Protein AF-A0A924F5W3-F1 (afdb_monomer_lite)

Sequence (200 aa):
MSKLYSRSVGVPLLVIASAALIVLGLFSAHSSPSSAFGGAVWFDHGPHYLAQEAITNRVKQIQAPLEAKMLEDISVATPSCDDVESGFCESITNNFTEKVLAKSAVSYKAAIPDRQEVASYCTVCRDGTFSPSCAVGRGACSHHSGVASYNVPQYRTIYGSSEIAAEPAVFTYTSKSYKDSSLYTKPTDPSLKTIVEFAN

Radius of gyration: 42.1 Å; chains: 1; bounding box: 100×52×106 Å

pLDDT: mean 75.32, std 19.12, range [34.53, 97.38]

Secondary structure (DSSP, 8-state):
-------------------------------------SSPEEETTEEEP--HHHHHHHHHHHHHHHHHHHHHHHHHHSPBTTT-SSEEEEEETTEEEEEEEEE--B--BPPBPPEEEEEEEEEEETTSPBPTT---STTTTTTTTSEEEEEEEEEEEE--B--B--B--EEEEEEE-GGGSTT--PPPPPPHHHHHHTT-

Foldseek 3Di:
DDDDYDDDDDDDDDDDDDDDDDPPDPPVPPPPPPPPQQDWDADPVGTDGDDPVLLVVLLCVVCVVVVVVVLVVCLVVFDDPVPDPFAWHDDDDQWIKGKDFPFAWDDWDAWDAKDKDFPFFAWAAPQRDTQPVSDDDPPSCVVRNGTDDGRHTDIDIDHIGHTDDTDHTDIDIDTDHLCRGPPDDDPDRDDPVSSVVSVD

Structure (mmCIF, N/CA/C/O backbone):
data_AF-A0A924F5W3-F1
#
_entry.id   AF-A0A924F5W3-F1
#
loop_
_atom_site.group_PDB
_atom_site.id
_atom_site.type_symbol
_atom_site.label_atom_id
_atom_site.label_alt_id
_atom_site.label_comp_id
_atom_site.label_asym_id
_atom_site.label_entity_id
_atom_site.label_seq_id
_atom_site.pdbx_PDB_ins_code
_atom_site.Cartn_x
_atom_site.Cartn_y
_atom_site.Cartn_z
_atom_site.occupancy
_atom_site.B_iso_or_equiv
_atom_site.auth_seq_id
_atom_site.auth_comp_id
_atom_site.auth_asym_id
_atom_site.auth_atom_id
_atom_site.pdbx_PDB_model_num
ATOM 1 N N . MET A 1 1 ? -67.505 -24.454 -41.791 1.00 40.91 1 MET A N 1
ATOM 2 C CA . MET A 1 1 ? -67.061 -25.736 -41.199 1.00 40.91 1 MET A CA 1
ATOM 3 C C . MET A 1 1 ? -65.959 -25.410 -40.192 1.00 40.91 1 MET A C 1
ATOM 5 O O . MET A 1 1 ? -64.932 -24.901 -40.601 1.00 40.91 1 MET A O 1
ATOM 9 N N . SER A 1 2 ? -66.328 -25.263 -38.911 1.00 38.91 2 SER A N 1
ATOM 10 C CA . SER A 1 2 ? -66.010 -26.191 -37.791 1.00 38.91 2 SER A CA 1
ATOM 11 C C . SER A 1 2 ? -64.538 -26.104 -37.328 1.00 38.91 2 SER A C 1
ATOM 13 O O . SER A 1 2 ? -63.656 -26.482 -38.081 1.00 38.91 2 SER A O 1
ATOM 15 N N . LYS A 1 3 ? -64.243 -25.423 -36.196 1.00 42.72 3 LYS A N 1
ATOM 16 C CA . LYS A 1 3 ? -64.104 -25.971 -34.808 1.00 42.72 3 LYS A CA 1
ATOM 17 C C . LYS A 1 3 ? -62.893 -26.933 -34.708 1.00 42.72 3 LYS A C 1
ATOM 19 O O . LYS A 1 3 ? -62.896 -27.911 -35.435 1.00 42.72 3 LYS A O 1
ATOM 24 N N . LEU A 1 4 ? -61.833 -26.740 -33.900 1.00 42.19 4 LEU A N 1
ATOM 25 C CA . LEU A 1 4 ? -61.716 -26.716 -32.416 1.00 42.19 4 LEU A CA 1
ATOM 26 C C . LEU A 1 4 ? -60.195 -26.571 -32.046 1.00 42.19 4 LEU A C 1
ATOM 28 O O . LEU A 1 4 ? -59.381 -27.107 -32.784 1.00 42.19 4 LEU A O 1
ATOM 32 N N . TYR A 1 5 ? -59.769 -25.747 -31.061 1.00 38.81 5 TYR A N 1
ATOM 33 C CA . TYR A 1 5 ? -59.475 -26.087 -29.627 1.00 38.81 5 TYR A CA 1
ATOM 34 C C . TYR A 1 5 ? -58.038 -26.645 -29.414 1.00 38.81 5 TYR A C 1
ATOM 36 O O . TYR A 1 5 ? -57.600 -27.420 -30.246 1.00 38.81 5 TYR A O 1
ATOM 44 N N . SER A 1 6 ? -57.220 -26.433 -28.368 1.00 40.28 6 SER A N 1
ATOM 45 C CA . SER A 1 6 ? -57.137 -25.661 -27.101 1.00 40.28 6 SER A CA 1
ATOM 46 C C . SER A 1 6 ? -55.747 -25.996 -26.494 1.00 40.28 6 SER A C 1
ATOM 48 O O . SER A 1 6 ? -55.254 -27.099 -26.727 1.00 40.28 6 SER A O 1
ATOM 50 N N . ARG A 1 7 ? -55.017 -25.089 -25.827 1.00 42.28 7 ARG A N 1
ATOM 51 C CA . ARG A 1 7 ? -54.904 -24.885 -24.353 1.00 42.28 7 ARG A CA 1
ATOM 52 C C . ARG A 1 7 ? -54.020 -23.632 -24.162 1.00 42.28 7 ARG A C 1
ATOM 54 O O . ARG A 1 7 ? -53.005 -23.555 -24.837 1.00 42.28 7 ARG A O 1
ATOM 61 N N . SER A 1 8 ? -54.303 -22.562 -23.409 1.00 41.56 8 SER A N 1
ATOM 62 C CA . SER A 1 8 ? -54.919 -22.317 -22.088 1.00 41.56 8 SER A CA 1
ATOM 63 C C . SER A 1 8 ? -54.102 -22.852 -20.904 1.00 41.56 8 SER A C 1
ATOM 65 O O . SER A 1 8 ? -54.203 -24.041 -20.627 1.00 41.56 8 SER A O 1
ATOM 67 N N . VAL A 1 9 ? -53.349 -21.965 -20.234 1.00 44.12 9 VAL A N 1
ATOM 68 C CA . VAL A 1 9 ? -53.325 -21.602 -18.786 1.00 44.12 9 VAL A CA 1
ATOM 69 C C . VAL A 1 9 ? -52.478 -20.305 -18.738 1.00 44.12 9 VAL A C 1
ATOM 71 O O . VAL A 1 9 ? -51.461 -20.263 -19.412 1.00 44.12 9 VAL A O 1
ATOM 74 N N . GLY A 1 10 ? -52.747 -19.181 -18.077 1.00 34.53 10 GLY A N 1
ATOM 75 C CA . GLY A 1 10 ? -53.727 -18.729 -17.093 1.00 34.53 10 GLY A CA 1
ATOM 76 C C . GLY A 1 10 ? -53.105 -17.495 -16.397 1.00 34.53 10 GLY A C 1
ATOM 77 O O . GLY A 1 10 ? -52.043 -17.603 -15.800 1.00 34.53 10 GLY A O 1
ATOM 78 N N . VAL A 1 11 ? -53.738 -16.332 -16.571 1.00 43.97 11 VAL A N 1
ATOM 79 C CA . VAL A 1 11 ? -53.555 -14.995 -15.923 1.00 43.97 11 VAL A CA 1
ATOM 80 C C . VAL A 1 11 ? -54.127 -15.077 -14.468 1.00 43.97 11 VAL A C 1
ATOM 82 O O . VAL A 1 11 ? -54.858 -16.056 -14.279 1.00 43.97 11 VAL A O 1
ATOM 85 N N . PRO A 1 12 ? -53.918 -14.197 -13.429 1.00 50.44 12 PRO A N 1
ATOM 86 C CA . PRO A 1 12 ? -53.763 -12.709 -13.373 1.00 50.44 12 PRO A CA 1
ATOM 87 C C . PRO A 1 12 ? -52.676 -12.170 -12.388 1.00 50.44 12 PRO A C 1
ATOM 89 O O . PRO A 1 12 ? -52.100 -12.937 -11.633 1.00 50.44 12 PRO A O 1
ATOM 92 N N . LEU A 1 13 ? -52.186 -10.915 -12.392 1.00 43.47 13 LEU A N 1
ATOM 93 C CA . LEU A 1 13 ? -52.754 -9.543 -12.391 1.00 43.47 13 LEU A CA 1
ATOM 94 C C . LEU A 1 13 ? -53.365 -9.102 -11.037 1.00 43.47 13 LEU A C 1
ATOM 96 O O . LEU A 1 13 ? -54.501 -9.454 -10.755 1.00 43.47 13 LEU A O 1
ATOM 100 N N . LEU A 1 14 ? -52.637 -8.290 -10.247 1.00 36.72 14 LEU A N 1
ATOM 101 C CA . LEU A 1 14 ? -53.142 -7.116 -9.490 1.00 36.72 14 LEU A CA 1
ATOM 102 C C . LEU A 1 14 ? -51.961 -6.365 -8.814 1.00 36.72 14 LEU A C 1
ATOM 104 O O . LEU A 1 14 ? -51.201 -6.973 -8.073 1.00 36.72 14 LEU A O 1
ATOM 108 N N . VAL A 1 15 ? -51.627 -5.142 -9.254 1.00 44.22 15 VAL A N 1
ATOM 109 C CA . VAL A 1 15 ? -51.913 -3.825 -8.621 1.00 44.22 15 VAL A CA 1
ATOM 110 C C . VAL A 1 15 ? -51.255 -3.626 -7.250 1.00 44.22 15 VAL A C 1
ATOM 112 O O . VAL A 1 15 ? -51.593 -4.339 -6.320 1.00 44.22 15 VAL A O 1
ATOM 115 N N . ILE A 1 16 ? -50.413 -2.589 -7.117 1.00 37.88 16 ILE A N 1
ATOM 116 C CA . ILE A 1 16 ? -50.522 -1.523 -6.097 1.00 37.88 16 ILE A CA 1
ATOM 117 C C . ILE A 1 16 ? -49.631 -0.341 -6.517 1.00 37.88 16 ILE A C 1
ATOM 119 O O . ILE A 1 16 ? -48.490 -0.503 -6.941 1.00 37.88 16 ILE A O 1
ATOM 123 N N . ALA A 1 17 ? -50.224 0.846 -6.428 1.00 42.94 17 ALA A N 1
ATOM 124 C CA . ALA A 1 17 ? -49.642 2.153 -6.669 1.00 42.94 17 ALA A CA 1
ATOM 125 C C . ALA A 1 17 ? -48.653 2.567 -5.567 1.00 42.94 17 ALA A C 1
ATOM 127 O O . ALA A 1 17 ? -48.865 2.256 -4.397 1.00 42.94 17 ALA A O 1
ATOM 128 N N . SER A 1 18 ? -47.661 3.388 -5.907 1.00 41.78 18 SER A N 1
ATOM 129 C CA . SER A 1 18 ? -46.952 4.207 -4.921 1.00 41.78 18 SER A CA 1
ATOM 130 C C . SER A 1 18 ? -46.645 5.586 -5.496 1.00 41.78 18 SER A C 1
ATOM 132 O O . SER A 1 18 ? -45.922 5.758 -6.475 1.00 41.78 18 SER A O 1
ATOM 134 N N . ALA A 1 19 ? -47.304 6.558 -4.873 1.00 38.88 19 ALA A N 1
ATOM 135 C CA . ALA A 1 19 ? -47.224 7.982 -5.112 1.00 38.88 19 ALA A CA 1
ATOM 136 C C . ALA A 1 19 ? -45.936 8.585 -4.528 1.00 38.88 19 ALA A C 1
ATOM 138 O O . ALA A 1 19 ? -45.331 8.043 -3.604 1.00 38.88 19 ALA A O 1
ATOM 139 N N . ALA A 1 20 ? -45.561 9.741 -5.070 1.00 45.22 20 ALA A N 1
ATOM 140 C CA . ALA A 1 20 ? -44.466 10.583 -4.617 1.00 45.22 20 ALA A CA 1
ATOM 141 C C . ALA A 1 20 ? -44.609 11.006 -3.143 1.00 45.22 20 ALA A C 1
ATOM 143 O O . ALA A 1 20 ? -45.667 11.489 -2.747 1.00 45.22 20 ALA A O 1
ATOM 144 N N . LEU A 1 21 ? -43.520 10.921 -2.372 1.00 39.09 21 LEU A N 1
ATOM 145 C CA . LEU A 1 21 ? -43.367 11.589 -1.077 1.00 39.09 21 LEU A CA 1
ATOM 146 C C . LEU A 1 21 ? -41.905 12.028 -0.880 1.00 39.09 21 LEU A C 1
ATOM 148 O O . LEU A 1 21 ? -41.015 11.223 -0.637 1.00 39.09 21 LEU A O 1
ATOM 152 N N . ILE A 1 22 ? -41.693 13.331 -1.071 1.00 40.31 22 ILE A N 1
ATOM 153 C CA . ILE A 1 22 ? -40.936 14.252 -0.209 1.00 40.31 22 ILE A CA 1
ATOM 154 C C . ILE A 1 22 ? -39.812 13.594 0.616 1.00 40.31 22 ILE A C 1
ATOM 156 O O . ILE A 1 22 ? -40.040 13.091 1.714 1.00 40.31 22 ILE A O 1
ATOM 160 N N . VAL A 1 23 ? -38.570 13.704 0.134 1.00 38.62 23 VAL A N 1
ATOM 161 C CA . VAL A 1 23 ? -37.365 13.518 0.958 1.00 38.62 23 VAL A CA 1
ATOM 162 C C . VAL A 1 23 ? -37.193 14.774 1.815 1.00 38.62 23 VAL A C 1
ATOM 164 O O . VAL A 1 23 ? -36.456 15.697 1.477 1.00 38.62 23 VAL A O 1
ATOM 167 N N . LEU A 1 24 ? -37.936 14.838 2.919 1.00 39.53 24 LEU A N 1
ATOM 168 C CA . LEU A 1 24 ? -37.581 15.688 4.048 1.00 39.53 24 LEU A CA 1
ATOM 169 C C . LEU A 1 24 ? -36.371 15.037 4.714 1.00 39.53 24 LEU A C 1
ATOM 171 O O . LEU A 1 24 ? -36.448 13.906 5.192 1.00 39.53 24 LEU A O 1
ATOM 175 N N . GLY A 1 25 ? -35.244 15.747 4.696 1.00 39.06 25 GLY A N 1
ATOM 176 C CA . GLY A 1 25 ? -34.037 15.357 5.404 1.00 39.06 25 GLY A CA 1
ATOM 177 C C . GLY A 1 25 ? -34.326 15.184 6.890 1.00 39.06 25 GLY A C 1
ATOM 178 O O . GLY A 1 25 ? -34.381 16.156 7.640 1.00 39.06 25 GLY A O 1
ATOM 179 N N . LEU A 1 26 ? -34.470 13.932 7.317 1.00 41.06 26 LEU A N 1
ATOM 180 C CA . LEU A 1 26 ? -34.239 13.530 8.693 1.00 41.06 26 LEU A CA 1
ATOM 181 C C . LEU A 1 26 ? -32.731 13.636 8.925 1.00 41.06 26 LEU A C 1
ATOM 183 O O . LEU A 1 26 ? -31.983 12.668 8.805 1.00 41.06 26 LEU A O 1
ATOM 187 N N . PHE A 1 27 ? -32.282 14.844 9.263 1.00 39.22 27 PHE A N 1
ATOM 188 C CA . PHE A 1 27 ? -31.198 14.961 10.222 1.00 39.22 27 PHE A CA 1
ATOM 189 C C . PHE A 1 27 ? -31.684 14.220 11.464 1.00 39.22 27 PHE A C 1
ATOM 191 O O . PHE A 1 27 ? -32.458 14.756 12.256 1.00 39.22 27 PHE A O 1
ATOM 198 N N . SER A 1 28 ? -31.271 12.963 11.607 1.00 40.91 28 SER A N 1
ATOM 199 C CA . SER A 1 28 ? -31.248 12.299 12.898 1.00 40.91 28 SER A CA 1
ATOM 200 C C . SER A 1 28 ? -30.289 13.107 13.756 1.00 40.91 28 SER A C 1
ATOM 202 O O . SER A 1 28 ? -29.093 12.827 13.817 1.00 40.91 28 SER A O 1
ATOM 204 N N . ALA A 1 29 ? -30.815 14.163 14.374 1.00 39.06 29 ALA A N 1
ATOM 205 C CA . ALA A 1 29 ? -30.234 14.720 15.567 1.00 39.06 29 ALA A CA 1
ATOM 206 C C . ALA A 1 29 ? -30.156 13.530 16.525 1.00 39.06 29 ALA A C 1
ATOM 208 O O . ALA A 1 29 ? -31.161 13.087 17.077 1.00 39.06 29 ALA A O 1
ATOM 209 N N . HIS A 1 30 ? -28.962 12.951 16.638 1.00 39.59 30 HIS A N 1
ATOM 210 C CA . HIS A 1 30 ? -28.582 12.175 17.799 1.00 39.59 30 HIS A CA 1
ATOM 211 C C . HIS A 1 30 ? -28.674 13.155 18.964 1.00 39.59 30 HIS A C 1
ATOM 213 O O . HIS A 1 30 ? -27.710 13.833 19.315 1.00 39.59 30 HIS A O 1
ATOM 219 N N . SER A 1 31 ? -29.877 13.307 19.511 1.00 38.22 31 SER A N 1
ATOM 220 C CA . SER A 1 31 ? -30.042 13.855 20.836 1.00 38.22 31 SER A CA 1
ATOM 221 C C . SER A 1 31 ? -29.353 12.857 21.747 1.00 38.22 31 SER A C 1
ATOM 223 O O . SER A 1 31 ? -29.890 11.780 22.019 1.00 38.22 31 SER A O 1
ATOM 225 N N . SER A 1 32 ? -28.137 13.194 22.171 1.00 37.34 32 SER A N 1
ATOM 226 C CA . SER A 1 32 ? -27.551 12.661 23.393 1.00 37.34 32 SER A CA 1
ATOM 227 C C . SER A 1 32 ? -28.682 12.564 24.419 1.00 37.34 32 SER A C 1
ATOM 229 O O . SER A 1 32 ? -29.416 13.553 24.546 1.00 37.34 32 SER A O 1
ATOM 231 N N . PRO A 1 33 ? -28.895 11.417 25.090 1.00 40.88 33 PRO A N 1
ATOM 232 C CA . PRO A 1 33 ? -29.949 11.307 26.085 1.00 40.88 33 PRO A CA 1
ATOM 233 C C . PRO A 1 33 ? -29.784 12.480 27.040 1.00 40.88 33 PRO A C 1
ATOM 235 O O . PRO A 1 33 ? -28.730 12.661 27.653 1.00 40.88 33 PRO A O 1
ATOM 238 N N . SER A 1 34 ? -30.793 13.346 27.036 1.00 40.47 34 SER A N 1
ATOM 239 C CA . SER A 1 34 ? -30.816 14.582 27.792 1.00 40.47 34 SER A CA 1
ATOM 240 C C . SER A 1 34 ? -30.432 14.265 29.226 1.00 40.47 34 SER A C 1
ATOM 242 O O . SER A 1 34 ? -31.089 13.467 29.896 1.00 40.47 34 SER A O 1
ATOM 244 N N . SER A 1 35 ? -29.340 14.880 29.658 1.00 39.44 35 SER A N 1
ATOM 245 C CA . SER A 1 35 ? -28.857 14.936 31.024 1.00 39.44 35 SER A CA 1
ATOM 246 C C . SER A 1 35 ? -29.974 15.412 31.955 1.00 39.44 35 SER A C 1
ATOM 248 O O . SER A 1 35 ? -30.136 16.605 32.190 1.00 39.44 35 SER A O 1
ATOM 250 N N . ALA A 1 36 ? -30.746 14.465 32.475 1.00 38.62 36 ALA A N 1
ATOM 251 C CA . ALA A 1 36 ? -31.678 14.642 33.580 1.00 38.62 36 ALA A CA 1
ATOM 252 C C . ALA A 1 36 ? -31.193 13.809 34.771 1.00 38.62 36 ALA A C 1
ATOM 254 O O . ALA A 1 36 ? -31.952 13.069 35.385 1.00 38.62 36 ALA A O 1
ATOM 255 N N . PHE A 1 37 ? -29.900 13.880 35.082 1.00 48.06 37 PHE A N 1
ATOM 256 C CA . PHE A 1 37 ? -29.352 13.201 36.248 1.00 48.06 37 PHE A CA 1
ATOM 257 C C . PHE A 1 37 ? -29.008 14.236 37.322 1.00 48.06 37 PHE A C 1
ATOM 259 O O . PHE A 1 37 ? -27.904 14.761 37.432 1.00 48.06 37 PHE A O 1
ATOM 266 N N . GLY A 1 38 ? -30.060 14.580 38.055 1.00 42.22 38 GLY A N 1
ATOM 267 C CA . GLY A 1 38 ? -30.089 15.477 39.208 1.00 42.22 38 GLY A CA 1
ATOM 268 C C . GLY A 1 38 ? -31.485 15.494 39.837 1.00 42.22 38 GLY A C 1
ATOM 269 O O . GLY A 1 38 ? -31.924 16.525 40.335 1.00 42.22 38 GLY A O 1
ATOM 270 N N . GLY A 1 39 ? -32.221 14.381 39.732 1.00 56.03 39 GLY A N 1
ATOM 271 C CA . GLY A 1 39 ? -33.629 14.278 40.110 1.00 56.03 39 GLY A CA 1
ATOM 272 C C . GLY A 1 39 ? -33.924 12.995 40.879 1.00 56.03 39 GLY A C 1
ATOM 273 O O . GLY A 1 39 ? -33.220 11.996 40.730 1.00 56.03 39 GLY A O 1
ATOM 274 N N . ALA A 1 40 ? -34.958 13.049 41.723 1.00 55.41 40 ALA A N 1
ATOM 275 C CA . ALA A 1 40 ? -35.468 11.900 42.460 1.00 55.41 40 ALA A CA 1
ATOM 276 C C . ALA A 1 40 ? -35.882 10.780 41.494 1.00 55.41 40 ALA A C 1
ATOM 278 O O . ALA A 1 40 ? -36.644 11.022 40.556 1.00 55.41 40 ALA A O 1
ATOM 279 N N . VAL A 1 41 ? -35.414 9.559 41.743 1.00 60.47 41 VAL A N 1
ATOM 280 C CA . VAL A 1 41 ? -35.851 8.361 41.020 1.00 60.47 41 VAL A CA 1
ATOM 281 C C . VAL A 1 41 ? -36.859 7.621 41.896 1.00 60.47 41 VAL A C 1
ATOM 283 O O . VAL A 1 41 ? -36.594 7.369 43.071 1.00 60.47 41 VAL A O 1
ATOM 286 N N . TRP A 1 42 ? -38.033 7.317 41.345 1.00 52.31 42 TRP A N 1
ATOM 287 C CA . TRP A 1 42 ? -39.140 6.695 42.076 1.00 52.31 42 TRP A CA 1
ATOM 288 C C . TRP A 1 42 ? -39.114 5.174 41.907 1.00 52.31 42 TRP A C 1
ATOM 290 O O . TRP A 1 42 ? -39.093 4.687 40.778 1.00 52.31 42 TRP A O 1
ATOM 300 N N . PHE A 1 43 ? -39.149 4.445 43.024 1.00 62.19 43 PHE A N 1
ATOM 301 C CA . PHE A 1 43 ? -39.251 2.982 43.068 1.00 62.19 43 PHE A CA 1
ATOM 302 C C . PHE A 1 43 ? -40.366 2.543 44.020 1.00 62.19 43 PHE A C 1
ATOM 304 O O . PHE A 1 43 ? -40.896 3.352 44.785 1.00 62.19 43 PHE A O 1
ATOM 311 N N . ASP A 1 44 ? -40.668 1.243 44.023 1.00 59.47 44 ASP A N 1
ATOM 312 C CA . ASP A 1 44 ? -41.711 0.612 44.850 1.00 59.47 44 ASP A CA 1
ATOM 313 C C . ASP A 1 44 ? -41.508 0.816 46.369 1.00 59.47 44 ASP A C 1
ATOM 315 O O . ASP A 1 44 ? -42.420 0.589 47.162 1.00 59.47 44 ASP A O 1
ATOM 319 N N . HIS A 1 45 ? -40.323 1.280 46.784 1.00 63.97 45 HIS A N 1
ATOM 320 C CA . HIS A 1 45 ? -39.959 1.571 48.175 1.00 63.97 45 HIS A CA 1
ATOM 321 C C . HIS A 1 45 ? -39.782 3.073 48.480 1.00 63.97 45 HIS A C 1
ATOM 323 O O . HIS A 1 45 ? -39.375 3.425 49.586 1.00 63.97 45 HIS A O 1
ATOM 329 N N . GLY A 1 46 ? -40.116 3.966 47.539 1.00 64.38 46 GLY A N 1
ATOM 330 C CA . GLY A 1 46 ? -40.085 5.422 47.719 1.00 64.38 46 GLY A CA 1
ATOM 331 C C . GLY A 1 46 ? -39.085 6.163 46.816 1.00 64.38 46 GLY A C 1
ATOM 332 O O . GLY A 1 46 ? -38.443 5.559 45.953 1.00 64.38 46 GLY A O 1
ATOM 333 N N . PRO A 1 47 ? -38.983 7.500 46.954 1.00 63.56 47 PRO A N 1
ATOM 334 C CA . PRO A 1 47 ? -38.073 8.315 46.158 1.00 63.56 47 PRO A CA 1
ATOM 335 C C . PRO A 1 47 ? -36.627 8.181 46.650 1.00 63.56 47 PRO A C 1
ATOM 337 O O . PRO A 1 47 ? -36.320 8.458 47.810 1.00 63.56 47 PRO A O 1
ATOM 340 N N . HIS A 1 48 ? -35.718 7.832 45.744 1.00 63.75 48 HIS A N 1
ATOM 341 C CA . HIS A 1 48 ? -34.281 7.820 45.991 1.00 63.75 48 HIS A CA 1
ATOM 342 C C . HIS A 1 48 ? -33.628 9.036 45.328 1.00 63.75 48 HIS A C 1
ATOM 344 O O . HIS A 1 48 ? -33.757 9.252 44.121 1.00 63.75 48 HIS A O 1
ATOM 350 N N . TYR A 1 49 ? -32.900 9.826 46.116 1.00 73.38 49 TYR A N 1
ATOM 351 C CA . TYR A 1 49 ? -32.075 10.919 45.609 1.00 73.38 49 TYR A CA 1
ATOM 352 C C . TYR A 1 49 ? -30.644 10.425 45.437 1.00 73.38 49 TYR A C 1
ATOM 354 O O . TYR A 1 49 ? -29.994 10.029 46.404 1.00 73.38 49 TYR A O 1
ATOM 362 N N . LEU A 1 50 ? -30.147 10.460 44.204 1.00 73.00 50 LEU A N 1
ATOM 363 C CA . LEU A 1 50 ? -28.753 10.169 43.903 1.00 73.00 50 LEU A CA 1
ATOM 364 C C . LEU A 1 50 ? -28.098 11.426 43.345 1.00 73.00 50 LEU A C 1
ATOM 366 O O . LEU A 1 50 ? -28.566 12.002 42.363 1.00 73.00 50 LEU A O 1
ATOM 370 N N . ALA A 1 51 ? -27.003 11.845 43.976 1.00 81.81 51 ALA A N 1
ATOM 371 C CA . ALA A 1 51 ? -26.161 12.894 43.426 1.00 81.81 51 ALA A CA 1
ATOM 372 C C . ALA A 1 51 ? -25.564 12.432 42.088 1.00 81.81 51 ALA A C 1
ATOM 374 O O . ALA A 1 51 ? -25.249 11.252 41.911 1.00 81.81 51 ALA A O 1
ATOM 375 N N . GLN A 1 52 ? -25.351 13.371 41.167 1.00 79.25 52 GLN A N 1
ATOM 376 C CA . GLN A 1 52 ? -24.822 13.062 39.838 1.00 79.25 52 GLN A CA 1
ATOM 377 C C . GLN A 1 52 ? -23.451 12.372 39.882 1.00 79.25 52 GLN A C 1
ATOM 379 O O . GLN A 1 52 ? -23.143 11.482 39.085 1.00 79.25 52 GLN A O 1
ATOM 384 N N . GLU A 1 53 ? -22.636 12.745 40.864 1.00 84.06 53 GLU A N 1
ATOM 385 C CA . GLU A 1 53 ? -21.354 12.104 41.132 1.00 84.06 53 GLU A CA 1
ATOM 386 C C . GLU A 1 53 ? -21.519 10.637 41.555 1.00 84.06 53 GLU A C 1
ATOM 388 O O . GLU A 1 53 ? -20.810 9.767 41.054 1.00 84.06 53 GLU A O 1
ATOM 393 N N . ALA A 1 54 ? -22.505 10.331 42.405 1.00 82.88 54 ALA A N 1
ATOM 394 C CA . ALA A 1 54 ? -22.784 8.965 42.840 1.00 82.88 54 ALA A CA 1
ATOM 395 C C . ALA A 1 54 ? -23.237 8.081 41.668 1.00 82.88 54 ALA A C 1
ATOM 397 O O . ALA A 1 54 ? -22.796 6.939 41.555 1.00 82.88 54 ALA A O 1
ATOM 398 N N . ILE A 1 55 ? -24.059 8.617 40.763 1.00 80.12 55 ILE A N 1
ATOM 399 C CA . ILE A 1 55 ? -24.466 7.927 39.529 1.00 80.12 55 ILE A CA 1
ATOM 400 C C . ILE A 1 55 ? -23.244 7.657 38.650 1.00 80.12 55 ILE A C 1
ATOM 402 O O . ILE A 1 55 ? -23.019 6.521 38.238 1.00 80.12 55 ILE A O 1
ATOM 406 N N . THR A 1 56 ? -22.414 8.675 38.422 1.00 82.88 56 THR A N 1
ATOM 407 C CA . THR A 1 56 ? -21.200 8.557 37.601 1.00 82.88 56 THR A CA 1
ATOM 408 C C . THR A 1 56 ? -20.239 7.507 38.165 1.00 82.88 56 THR A C 1
ATOM 410 O O . THR A 1 56 ? -19.709 6.685 37.417 1.00 82.88 56 THR A O 1
ATOM 413 N N . ASN A 1 57 ? -20.038 7.488 39.484 1.00 86.81 57 ASN A N 1
ATOM 414 C CA . ASN A 1 57 ? -19.170 6.515 40.145 1.00 86.81 57 ASN A CA 1
ATOM 415 C C . ASN A 1 57 ? -19.715 5.085 40.036 1.00 86.81 57 ASN A C 1
ATOM 417 O O . ASN A 1 57 ? -18.946 4.167 39.754 1.00 86.81 57 ASN A O 1
ATOM 421 N N . ARG A 1 58 ? -21.031 4.888 40.176 1.00 86.75 58 ARG A N 1
ATOM 422 C CA . ARG A 1 58 ? -21.663 3.569 40.005 1.00 86.75 58 ARG A CA 1
ATOM 423 C C . ARG A 1 58 ? -21.571 3.067 38.573 1.00 86.75 58 ARG A C 1
ATOM 425 O O . ARG A 1 58 ? -21.217 1.915 38.359 1.00 86.75 58 ARG A O 1
ATOM 432 N N . VAL A 1 59 ? -21.828 3.929 37.589 1.00 85.62 59 VAL A N 1
ATOM 433 C CA . VAL A 1 59 ? -21.669 3.577 36.170 1.00 85.62 59 VAL A CA 1
ATOM 434 C C . VAL A 1 59 ? -20.240 3.107 35.899 1.00 85.62 59 VAL A C 1
ATOM 436 O O . VAL A 1 59 ? -20.062 2.044 35.311 1.00 85.62 59 VAL A O 1
ATOM 439 N N . LYS A 1 60 ? -19.227 3.822 36.409 1.00 86.25 60 LYS A N 1
ATOM 440 C CA . LYS A 1 60 ? -17.821 3.398 36.299 1.00 86.25 60 LYS A CA 1
ATOM 441 C C . LYS A 1 60 ? -17.566 2.035 36.946 1.00 86.25 60 LYS A C 1
ATOM 443 O O . LYS A 1 60 ? -16.883 1.211 36.350 1.00 86.25 60 LYS A O 1
ATOM 448 N N . GLN A 1 61 ? -18.114 1.782 38.134 1.00 87.38 61 GLN A N 1
ATOM 449 C CA . GLN A 1 61 ? -17.949 0.503 38.837 1.00 87.38 61 GLN A CA 1
ATOM 450 C C . GLN A 1 61 ? -18.624 -0.668 38.110 1.00 87.38 61 GLN A C 1
ATOM 452 O O . GLN A 1 61 ? -18.062 -1.758 38.083 1.00 87.38 61 GLN A O 1
ATOM 457 N N . ILE A 1 62 ? -19.783 -0.443 37.485 1.00 85.81 62 ILE A N 1
ATOM 458 C CA . ILE A 1 62 ? -20.486 -1.450 36.672 1.00 85.81 62 ILE A CA 1
ATOM 459 C C . ILE A 1 62 ? -19.742 -1.710 35.355 1.00 85.81 62 ILE A C 1
ATOM 461 O O . ILE A 1 62 ? -19.634 -2.853 34.918 1.00 85.81 62 ILE A O 1
ATOM 465 N N . GLN A 1 63 ? -19.225 -0.660 34.713 1.00 88.12 63 GLN A N 1
ATOM 466 C CA . GLN A 1 63 ? -18.561 -0.765 33.411 1.00 88.12 63 GLN A CA 1
ATOM 467 C C . GLN A 1 63 ? -17.140 -1.326 33.507 1.00 88.12 63 GLN A C 1
ATOM 469 O O . GLN A 1 63 ? -16.737 -2.052 32.607 1.00 88.12 63 GLN A O 1
ATOM 474 N N . ALA A 1 64 ? -16.394 -1.056 34.581 1.00 86.62 64 ALA A N 1
ATOM 475 C CA . ALA A 1 64 ? -15.016 -1.527 34.745 1.00 86.62 64 ALA A CA 1
ATOM 476 C C . ALA A 1 64 ? -14.819 -3.048 34.538 1.00 86.62 64 ALA A C 1
ATOM 478 O O . ALA A 1 64 ? -13.946 -3.415 33.751 1.00 86.62 64 ALA A O 1
ATOM 479 N N . PRO A 1 65 ? -15.604 -3.954 35.162 1.00 87.25 65 PRO A N 1
ATOM 480 C CA . PRO A 1 65 ? -15.457 -5.391 34.925 1.00 87.25 65 PRO A CA 1
ATOM 481 C C . PRO A 1 65 ? -15.884 -5.808 33.511 1.00 87.25 65 PRO A C 1
ATOM 483 O O . PRO A 1 65 ? -15.320 -6.749 32.959 1.00 87.25 65 PRO A O 1
ATOM 486 N N . LEU A 1 66 ? -16.849 -5.106 32.904 1.00 85.88 66 LEU A N 1
ATOM 487 C CA . LEU A 1 66 ? -17.264 -5.356 31.523 1.00 85.88 66 LEU A CA 1
ATOM 488 C C . LEU A 1 66 ? -16.159 -4.953 30.537 1.00 85.88 66 LEU A C 1
ATOM 490 O O . LEU A 1 66 ? -15.833 -5.729 29.646 1.00 85.88 66 LEU A O 1
ATOM 494 N N . GLU A 1 67 ? -15.541 -3.785 30.733 1.00 83.56 67 GLU A N 1
ATOM 495 C CA . GLU A 1 67 ? -14.386 -3.335 29.949 1.00 83.56 67 GLU A CA 1
ATOM 496 C C . GLU A 1 67 ? -13.197 -4.293 30.098 1.00 83.56 67 GLU A C 1
ATOM 498 O O . GLU A 1 6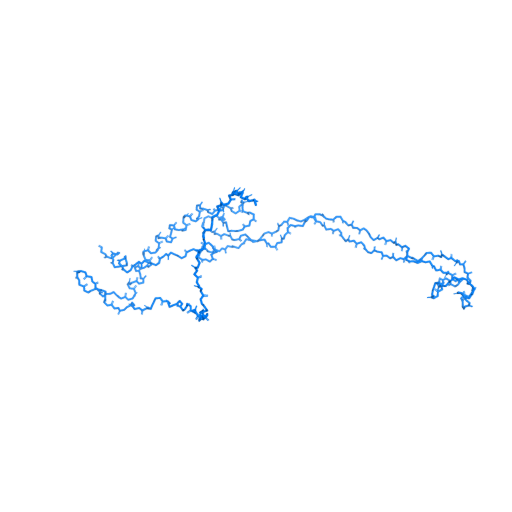7 ? -12.556 -4.616 29.101 1.00 83.56 67 GLU A O 1
ATOM 503 N N . ALA A 1 68 ? -12.925 -4.783 31.313 1.00 84.31 68 ALA A N 1
ATOM 504 C CA . ALA A 1 68 ? -11.855 -5.750 31.559 1.00 84.31 68 ALA A CA 1
ATOM 505 C C . ALA A 1 68 ? -12.106 -7.079 30.832 1.00 84.31 68 ALA A C 1
ATOM 507 O O . ALA A 1 68 ? -11.207 -7.594 30.173 1.00 84.31 68 ALA A O 1
ATOM 508 N N . LYS A 1 69 ? -13.342 -7.593 30.884 1.00 85.75 69 LYS A N 1
ATOM 509 C CA . LYS A 1 69 ? -13.724 -8.810 30.162 1.00 85.75 69 LYS A CA 1
ATOM 510 C C . LYS A 1 69 ? -13.604 -8.638 28.647 1.00 85.75 69 LYS A C 1
ATOM 512 O O . LYS A 1 69 ? -13.075 -9.512 27.978 1.00 85.75 69 LYS A O 1
ATOM 517 N N . MET A 1 70 ? -14.053 -7.501 28.109 1.00 82.06 70 MET A N 1
ATOM 518 C CA . MET A 1 70 ? -13.904 -7.205 26.681 1.00 82.06 70 MET A CA 1
ATOM 519 C C . MET A 1 70 ? -12.432 -7.149 26.264 1.00 82.06 70 MET A C 1
ATOM 521 O O . MET A 1 70 ? -12.093 -7.623 25.187 1.00 82.06 70 MET A O 1
ATOM 525 N N . LEU A 1 71 ? -11.556 -6.592 27.106 1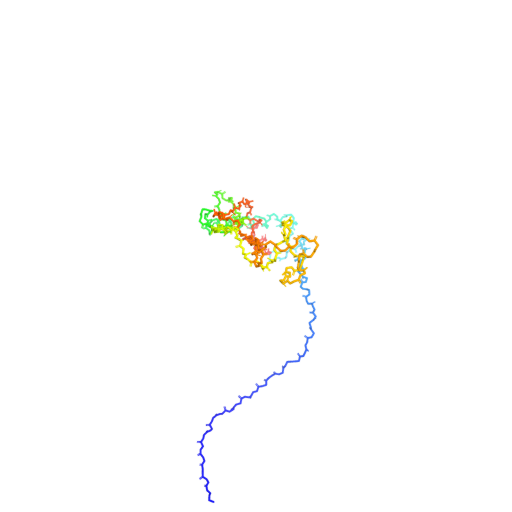.00 81.19 71 LEU A N 1
ATOM 526 C CA . LEU A 1 71 ? -10.119 -6.555 26.838 1.00 81.19 71 LEU A CA 1
ATOM 527 C C . LEU A 1 71 ? -9.513 -7.966 26.783 1.00 81.19 71 LEU A C 1
ATOM 529 O O . LEU A 1 71 ? -8.712 -8.246 25.896 1.00 81.19 71 LEU A O 1
ATOM 533 N N . GLU A 1 72 ? -9.919 -8.847 27.697 1.00 82.88 72 GLU A N 1
ATOM 534 C CA . GLU A 1 72 ? -9.481 -10.245 27.733 1.00 82.88 72 GLU A CA 1
ATOM 535 C C . GLU A 1 72 ? -9.999 -11.038 26.526 1.00 82.88 72 GLU A C 1
ATOM 537 O O . GLU A 1 72 ? -9.207 -11.667 25.827 1.00 82.88 72 GLU A O 1
ATOM 542 N N . ASP A 1 73 ? -11.295 -10.931 26.211 1.00 82.31 73 ASP A N 1
ATOM 543 C CA . ASP A 1 73 ? -11.902 -11.580 25.040 1.00 82.31 73 ASP A CA 1
ATOM 544 C C . ASP A 1 73 ? -11.189 -11.159 23.740 1.00 82.31 73 ASP A C 1
ATOM 546 O O . ASP A 1 73 ? -10.989 -11.967 22.831 1.00 82.31 73 ASP A O 1
ATOM 550 N N . ILE A 1 74 ? -10.762 -9.897 23.658 1.00 76.94 74 ILE A N 1
ATOM 551 C CA . ILE A 1 74 ? -10.053 -9.355 22.498 1.00 76.94 74 ILE A CA 1
ATOM 552 C C . ILE A 1 74 ? -8.603 -9.802 22.463 1.00 76.94 74 ILE A C 1
ATOM 554 O O . ILE A 1 74 ? -8.148 -10.173 21.388 1.00 76.94 74 ILE A O 1
ATOM 558 N N . SER A 1 75 ? -7.883 -9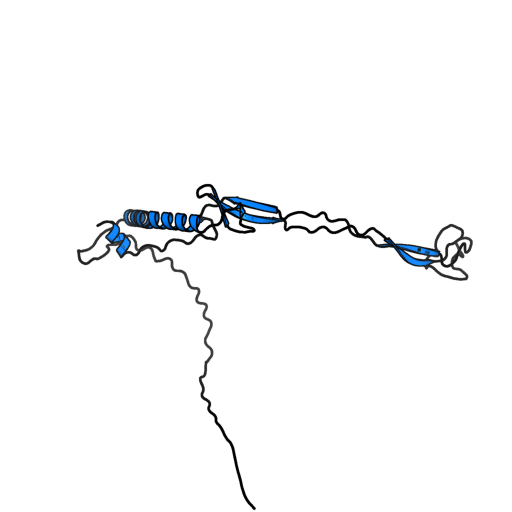.819 23.585 1.00 76.62 75 SER A N 1
ATOM 559 C CA . SER A 1 75 ? -6.529 -10.392 23.631 1.00 76.62 75 SER A CA 1
ATOM 560 C C . SER A 1 75 ? -6.541 -11.854 23.168 1.00 76.62 75 SER A C 1
ATOM 562 O O . SER A 1 75 ? -5.750 -12.235 22.314 1.00 76.62 75 SER A O 1
ATOM 564 N N . VAL A 1 76 ? -7.527 -12.647 23.602 1.00 79.88 76 VAL A N 1
ATOM 565 C CA . VAL A 1 76 ? -7.678 -14.049 23.171 1.00 79.88 76 VAL A CA 1
ATOM 566 C C . VAL A 1 76 ? -8.017 -14.176 21.680 1.00 79.88 76 VAL A C 1
ATOM 568 O O . VAL A 1 76 ? -7.556 -15.108 21.020 1.00 79.88 76 VAL A O 1
ATOM 571 N N . ALA A 1 77 ? -8.836 -13.273 21.137 1.00 78.00 77 ALA A N 1
ATOM 572 C CA . ALA A 1 77 ? -9.256 -13.311 19.735 1.00 78.00 77 ALA A CA 1
ATOM 573 C C . ALA A 1 77 ? -8.253 -12.663 18.763 1.00 78.00 77 ALA A C 1
ATOM 575 O O . ALA A 1 77 ? -8.342 -12.894 17.554 1.00 78.00 77 ALA A O 1
ATOM 576 N N . THR A 1 78 ? -7.330 -11.835 19.259 1.00 74.38 78 THR A N 1
ATOM 577 C CA . THR A 1 78 ? -6.391 -11.081 18.424 1.00 74.38 78 THR A CA 1
ATOM 578 C C . THR A 1 78 ? -5.156 -11.936 18.123 1.00 74.38 78 THR A C 1
ATOM 580 O O . THR A 1 78 ? -4.493 -12.406 19.043 1.00 74.38 78 THR A O 1
ATOM 583 N N . PRO A 1 79 ? -4.809 -12.149 16.844 1.00 76.00 79 PRO A N 1
ATOM 584 C CA . PRO A 1 79 ? -3.625 -12.919 16.476 1.00 76.00 79 PRO A CA 1
ATOM 585 C C . PRO A 1 79 ? -2.310 -12.218 16.861 1.00 76.00 79 PRO A C 1
ATOM 587 O O . PRO A 1 79 ? -2.239 -10.988 16.981 1.00 76.00 79 PRO A O 1
ATOM 590 N N . SER A 1 80 ? -1.249 -13.021 17.001 1.00 79.56 80 SER A N 1
ATOM 591 C CA . SER A 1 80 ? 0.122 -12.542 17.218 1.00 79.56 80 SER A CA 1
ATOM 592 C C . SER A 1 80 ? 0.591 -11.659 16.060 1.00 79.56 80 SER A C 1
ATOM 594 O O . SER A 1 80 ? 0.279 -11.921 14.896 1.00 79.56 80 SER A O 1
ATOM 596 N N . CYS A 1 81 ? 1.393 -10.635 16.358 1.00 74.06 81 CYS A N 1
ATOM 597 C CA . CYS A 1 81 ? 1.980 -9.771 15.330 1.00 74.06 81 CYS A CA 1
ATOM 598 C C . CYS A 1 81 ? 2.904 -10.494 14.338 1.00 74.06 81 CYS A C 1
ATOM 600 O O . CYS A 1 81 ? 3.121 -9.971 13.240 1.00 74.06 81 CYS A O 1
ATOM 602 N N . ASP A 1 82 ? 3.403 -11.681 14.686 1.00 72.56 82 ASP A N 1
ATOM 603 C CA . ASP A 1 82 ? 4.240 -12.496 13.800 1.00 72.56 82 ASP A CA 1
ATOM 604 C C . ASP A 1 82 ? 3.440 -13.119 12.640 1.00 72.56 82 ASP A C 1
ATOM 606 O O . ASP A 1 82 ? 3.988 -13.319 11.555 1.00 72.56 82 ASP A O 1
ATOM 610 N N . ASP A 1 83 ? 2.134 -13.340 12.826 1.00 69.81 83 ASP A N 1
ATOM 611 C CA . ASP A 1 83 ? 1.282 -14.085 11.887 1.00 69.81 83 ASP A CA 1
ATOM 612 C C . ASP A 1 83 ? 0.398 -13.187 11.001 1.00 69.81 83 ASP A C 1
ATOM 614 O O . ASP A 1 83 ? -0.260 -13.656 10.071 1.00 69.81 83 ASP A O 1
ATOM 618 N N . VAL A 1 84 ? 0.355 -11.880 11.272 1.00 69.50 84 VAL A N 1
ATOM 619 C CA . VAL A 1 84 ? -0.553 -10.947 10.590 1.00 69.50 84 VAL A CA 1
ATOM 620 C C . VAL A 1 84 ? 0.156 -10.256 9.427 1.00 69.50 84 VAL A C 1
ATOM 622 O O . VAL A 1 84 ? 1.093 -9.483 9.627 1.00 69.50 84 VAL A O 1
ATOM 625 N N . GLU A 1 85 ? -0.310 -10.467 8.192 1.00 66.81 85 GLU A N 1
ATOM 626 C CA . GLU A 1 85 ? 0.204 -9.751 7.010 1.00 66.81 85 GLU A CA 1
ATOM 627 C C . GLU A 1 85 ? -0.164 -8.257 7.031 1.00 66.81 85 GLU A C 1
ATOM 629 O O . GLU A 1 85 ? 0.653 -7.416 6.664 1.00 66.81 85 GLU A O 1
ATOM 634 N N . SER A 1 86 ? -1.348 -7.900 7.535 1.00 64.50 86 SER A N 1
ATOM 635 C CA . SER A 1 86 ? -1.777 -6.513 7.766 1.00 64.50 86 SER A CA 1
ATOM 636 C C . SER A 1 86 ? -2.915 -6.454 8.783 1.00 64.50 86 SER A C 1
ATOM 638 O O . SER A 1 86 ? -3.793 -7.314 8.739 1.00 64.50 86 SER A O 1
ATOM 640 N N . GLY A 1 87 ? -2.945 -5.433 9.644 1.00 72.19 87 GLY A N 1
ATOM 641 C CA . GLY A 1 87 ? -4.045 -5.226 10.591 1.00 72.19 87 GLY A CA 1
ATOM 642 C C . GLY A 1 87 ? -3.598 -5.063 12.040 1.00 72.19 87 GLY A C 1
ATOM 643 O O . GLY A 1 87 ? -2.465 -4.679 12.321 1.00 72.19 87 GLY A O 1
ATOM 644 N N . PHE A 1 88 ? -4.526 -5.306 12.960 1.00 79.31 88 PHE A N 1
ATOM 645 C CA . PHE A 1 88 ? -4.318 -5.152 14.396 1.00 79.31 88 PHE A CA 1
ATOM 646 C C . PHE A 1 88 ? -3.864 -6.479 15.011 1.00 79.31 88 PHE A C 1
ATOM 648 O O . PHE A 1 88 ? -4.458 -7.517 14.725 1.00 79.31 88 PHE A O 1
ATOM 655 N N . CYS A 1 89 ? -2.810 -6.446 15.821 1.00 79.06 89 CYS A N 1
ATOM 656 C CA . CYS A 1 89 ? -2.198 -7.626 16.425 1.00 79.06 89 CYS A CA 1
ATOM 657 C C . CYS A 1 89 ? -1.751 -7.346 17.867 1.00 79.06 89 CYS A C 1
ATOM 659 O O . CYS A 1 89 ? -1.545 -6.188 18.246 1.00 79.06 89 CYS A O 1
ATOM 661 N N . GLU A 1 90 ? -1.584 -8.388 18.682 1.00 79.44 90 GLU A N 1
ATOM 662 C CA . GLU A 1 90 ? -1.004 -8.256 20.024 1.00 79.44 90 GLU A CA 1
ATOM 663 C C . GLU A 1 90 ? 0.514 -8.472 19.962 1.00 79.44 90 GLU A C 1
ATOM 665 O O . GLU A 1 90 ? 0.981 -9.448 19.372 1.00 79.44 90 GLU A O 1
ATOM 670 N N . SER A 1 91 ? 1.291 -7.539 20.530 1.00 67.50 91 SER A N 1
ATOM 671 C CA . SER A 1 91 ? 2.756 -7.607 20.484 1.00 67.50 91 SER A CA 1
ATOM 672 C C . SER A 1 91 ? 3.301 -8.428 21.651 1.00 67.50 91 SER A C 1
ATOM 674 O O . SER A 1 91 ? 3.926 -9.444 21.388 1.00 67.50 91 SER A O 1
ATOM 676 N N . ILE A 1 92 ? 3.023 -8.052 22.911 1.00 64.75 92 ILE A N 1
ATOM 677 C CA . ILE A 1 92 ? 3.214 -8.847 24.145 1.00 64.75 92 ILE A CA 1
ATOM 678 C C . ILE A 1 92 ? 2.493 -8.123 25.308 1.00 64.75 92 ILE A C 1
ATOM 680 O O . ILE A 1 92 ? 2.662 -6.909 25.467 1.00 64.75 92 ILE A O 1
ATOM 684 N N . THR A 1 93 ? 1.763 -8.836 26.179 1.00 60.62 93 THR A N 1
ATOM 685 C CA . THR A 1 93 ? 1.108 -8.307 27.407 1.00 60.62 93 THR A CA 1
ATOM 686 C C . THR A 1 93 ? 0.232 -7.067 27.178 1.00 60.62 93 THR A C 1
ATOM 688 O O . THR A 1 93 ? 0.597 -5.961 27.579 1.00 60.62 93 THR A O 1
ATOM 691 N N . ASN A 1 94 ? -0.946 -7.243 26.568 1.00 65.19 94 ASN A N 1
ATOM 692 C CA . ASN A 1 94 ? -1.989 -6.214 26.399 1.00 65.19 94 ASN A CA 1
ATOM 693 C C . ASN A 1 94 ? -1.560 -4.957 25.616 1.00 65.19 94 ASN A C 1
ATOM 695 O O . ASN A 1 94 ? -2.286 -3.960 25.594 1.00 65.19 94 ASN A O 1
ATOM 699 N N . ASN A 1 95 ? -0.391 -4.979 24.974 1.00 71.88 95 ASN A N 1
ATOM 700 C CA . ASN A 1 95 ? 0.038 -3.925 24.068 1.00 71.88 95 ASN A CA 1
ATOM 701 C C . ASN A 1 95 ? -0.374 -4.300 22.654 1.00 71.88 95 ASN A C 1
ATOM 703 O O . ASN A 1 95 ? 0.208 -5.191 22.027 1.00 71.88 95 ASN A O 1
ATOM 707 N N . PHE A 1 96 ? -1.375 -3.590 22.155 1.00 77.50 96 PHE A N 1
ATOM 708 C CA . PHE A 1 96 ? -1.859 -3.796 20.810 1.00 77.50 96 PHE A CA 1
ATOM 709 C C . PHE A 1 96 ? -1.109 -2.918 19.823 1.00 77.50 96 PHE A C 1
ATOM 711 O O . PHE A 1 96 ? -0.794 -1.754 20.081 1.00 77.50 96 PHE A O 1
ATOM 718 N N . THR A 1 97 ? -0.819 -3.494 18.671 1.00 82.19 97 THR A N 1
ATOM 719 C CA . THR A 1 97 ? -0.046 -2.852 17.625 1.00 82.19 97 THR A CA 1
ATOM 720 C C . THR A 1 97 ? -0.819 -2.916 16.325 1.00 82.19 97 THR A C 1
ATOM 722 O O . THR A 1 97 ? -1.311 -3.962 15.910 1.00 82.19 97 THR A O 1
ATOM 725 N N . GLU A 1 98 ? -0.918 -1.776 15.662 1.00 82.75 98 GLU A N 1
ATOM 726 C CA . GLU A 1 98 ? -1.432 -1.706 14.307 1.00 82.75 98 GLU A CA 1
ATOM 727 C C . GLU A 1 98 ? -0.261 -1.840 13.332 1.00 82.75 98 GLU A C 1
ATOM 729 O O . GLU A 1 98 ? 0.644 -0.997 13.303 1.00 82.75 98 GLU A O 1
ATOM 734 N N . LYS A 1 99 ? -0.274 -2.915 12.544 1.00 83.69 99 LYS A N 1
ATOM 735 C CA . LYS A 1 99 ? 0.659 -3.156 11.447 1.00 83.69 99 LYS A CA 1
ATOM 736 C C . LYS A 1 99 ? 0.085 -2.565 10.166 1.00 83.69 99 LYS A C 1
ATOM 738 O O . LYS A 1 99 ? -0.900 -3.065 9.619 1.00 83.69 99 LYS A O 1
ATOM 743 N N . VAL A 1 100 ? 0.738 -1.522 9.662 1.00 83.38 100 VAL A N 1
ATOM 744 C CA . VAL A 1 100 ? 0.340 -0.810 8.441 1.00 83.38 100 VAL A CA 1
ATOM 745 C C . VAL A 1 100 ? 1.389 -1.019 7.356 1.00 83.38 100 VAL A C 1
ATOM 747 O O . VAL A 1 100 ? 2.591 -0.944 7.616 1.00 83.38 100 VAL A O 1
ATOM 750 N N . LEU A 1 101 ? 0.936 -1.277 6.129 1.00 86.25 101 LEU A N 1
ATOM 751 C CA . LEU A 1 101 ? 1.806 -1.349 4.959 1.00 86.25 101 LEU A CA 1
ATOM 752 C C . LEU A 1 101 ? 2.358 0.048 4.645 1.00 86.25 101 LEU A C 1
ATOM 754 O O . LEU A 1 101 ? 1.627 0.915 4.174 1.00 86.25 101 LEU A O 1
ATOM 758 N N . ALA A 1 102 ? 3.650 0.256 4.887 1.00 88.50 102 ALA A N 1
ATOM 759 C CA . ALA A 1 102 ? 4.323 1.519 4.595 1.00 88.50 102 ALA A CA 1
ATOM 760 C C . ALA A 1 102 ? 4.831 1.568 3.150 1.00 88.50 102 ALA A C 1
ATOM 762 O O . ALA A 1 102 ? 4.739 2.599 2.486 1.00 88.50 102 ALA A O 1
ATOM 763 N N . LYS A 1 103 ? 5.341 0.441 2.641 1.00 90.44 103 LYS A N 1
ATOM 764 C CA . LYS A 1 103 ? 5.795 0.299 1.254 1.00 90.44 103 LYS A CA 1
ATOM 765 C C . LYS A 1 103 ? 5.403 -1.072 0.718 1.00 90.44 103 LYS A C 1
ATOM 767 O O . LYS A 1 103 ? 5.687 -2.085 1.348 1.00 90.44 103 LYS A O 1
ATOM 772 N N . SER A 1 104 ? 4.767 -1.100 -0.451 1.00 89.94 104 SER A N 1
ATOM 773 C CA . SER A 1 104 ? 4.448 -2.353 -1.146 1.00 89.94 104 SER A CA 1
ATOM 774 C C . SER A 1 104 ? 5.715 -3.067 -1.614 1.00 89.94 104 SER A C 1
ATOM 776 O O . SER A 1 104 ? 6.703 -2.415 -1.953 1.00 89.94 104 SER A O 1
ATOM 778 N N . ALA A 1 105 ? 5.664 -4.399 -1.671 1.00 92.62 105 ALA A N 1
ATOM 779 C CA . ALA A 1 105 ? 6.731 -5.186 -2.275 1.00 92.62 105 ALA A CA 1
ATOM 780 C C . ALA A 1 105 ? 6.902 -4.809 -3.753 1.00 92.62 105 ALA A C 1
ATOM 782 O O . ALA A 1 105 ? 5.924 -4.560 -4.465 1.00 92.62 105 ALA A O 1
ATOM 783 N N . VAL A 1 106 ? 8.147 -4.795 -4.217 1.00 93.81 106 VAL A N 1
ATOM 784 C CA . VAL A 1 106 ? 8.498 -4.532 -5.610 1.00 93.81 106 VAL A CA 1
ATOM 785 C C . VAL A 1 106 ? 9.145 -5.786 -6.178 1.00 93.81 106 VAL A C 1
ATOM 787 O O . VAL A 1 106 ? 10.122 -6.298 -5.639 1.00 93.81 106 VAL A O 1
ATOM 790 N N . SER A 1 107 ? 8.590 -6.299 -7.274 1.00 92.94 107 SER A N 1
ATOM 791 C CA . SER A 1 107 ? 9.188 -7.414 -8.005 1.00 92.94 107 SER A CA 1
ATOM 792 C C . SER A 1 107 ? 10.405 -6.947 -8.798 1.00 92.94 107 SER A C 1
ATOM 794 O O . SER A 1 107 ? 10.372 -5.861 -9.381 1.00 92.94 107 SER A O 1
ATOM 796 N N . TYR A 1 108 ? 11.407 -7.819 -8.924 1.00 94.69 108 TYR A N 1
ATOM 797 C CA . TYR A 1 108 ? 12.538 -7.599 -9.821 1.00 94.69 108 TYR A CA 1
ATOM 798 C C . TYR A 1 108 ? 12.076 -7.262 -11.246 1.00 94.69 108 TYR A C 1
ATOM 800 O O . TYR A 1 108 ? 11.217 -7.954 -11.804 1.00 94.69 108 TYR A O 1
ATOM 808 N N . LYS A 1 109 ? 12.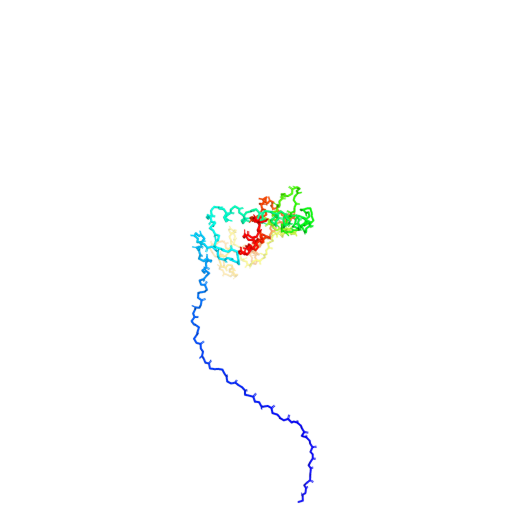673 -6.233 -11.851 1.00 95.06 109 LYS A N 1
ATOM 809 C CA . LYS A 1 109 ? 12.562 -5.948 -13.286 1.00 95.06 109 LYS A CA 1
ATOM 810 C C . LYS A 1 109 ? 13.946 -5.666 -13.851 1.00 95.06 109 LYS A C 1
ATOM 812 O O . LYS A 1 109 ? 14.598 -4.713 -13.436 1.00 95.06 109 LYS A O 1
ATOM 817 N N . ALA A 1 110 ? 14.365 -6.481 -14.814 1.00 94.62 110 ALA A N 1
ATOM 818 C CA . ALA A 1 110 ? 15.638 -6.295 -15.497 1.00 94.62 110 ALA A CA 1
ATOM 819 C C . ALA A 1 110 ? 15.690 -4.950 -16.240 1.00 94.62 110 ALA A C 1
ATOM 821 O O . ALA A 1 110 ? 14.666 -4.466 -16.736 1.00 94.62 110 ALA A O 1
ATOM 822 N N . ALA A 1 111 ? 16.891 -4.374 -16.349 1.00 95.12 111 ALA A N 1
ATOM 823 C CA . ALA A 1 111 ? 17.114 -3.213 -17.201 1.00 95.12 111 ALA A CA 1
ATOM 824 C C . ALA A 1 111 ? 16.854 -3.556 -18.671 1.00 95.12 111 ALA A C 1
ATOM 826 O O . ALA A 1 111 ? 17.212 -4.631 -19.159 1.00 95.12 111 ALA A O 1
ATOM 827 N N . ILE A 1 112 ? 16.298 -2.589 -19.392 1.00 96.56 112 ILE A N 1
ATOM 828 C CA . ILE A 1 112 ? 16.291 -2.587 -20.850 1.00 96.56 112 ILE A CA 1
ATOM 829 C C . ILE A 1 112 ? 17.394 -1.608 -21.255 1.00 96.56 112 ILE A C 1
ATOM 831 O O . ILE A 1 112 ? 17.301 -0.445 -20.866 1.00 96.56 112 ILE A O 1
ATOM 835 N N . PRO A 1 113 ? 18.443 -2.038 -21.976 1.00 95.75 113 PRO A N 1
ATOM 836 C CA . PRO A 1 113 ? 19.505 -1.132 -22.390 1.00 95.75 113 PRO A CA 1
ATOM 837 C C . PRO A 1 113 ? 19.004 -0.152 -23.453 1.00 95.75 113 PRO A C 1
ATOM 839 O O . PRO A 1 113 ? 18.085 -0.457 -24.222 1.00 95.75 113 PRO A O 1
ATOM 842 N N . ASP A 1 114 ? 19.658 1.004 -23.528 1.00 96.94 114 ASP A N 1
ATOM 843 C CA . ASP A 1 114 ? 19.483 1.930 -24.641 1.00 96.94 114 ASP A CA 1
ATOM 844 C C . ASP A 1 114 ? 19.824 1.233 -25.958 1.00 96.94 114 ASP A C 1
ATOM 846 O O . ASP A 1 114 ? 20.785 0.462 -26.055 1.00 96.94 114 ASP A O 1
ATOM 850 N N . ARG A 1 115 ? 19.052 1.534 -27.001 1.00 96.62 115 ARG A N 1
ATOM 851 C CA . ARG A 1 115 ? 19.322 1.028 -28.347 1.00 96.62 115 ARG A CA 1
ATOM 852 C C . ARG A 1 115 ? 19.303 2.147 -29.366 1.00 96.62 115 ARG A C 1
ATOM 854 O O . ARG A 1 115 ? 18.558 3.114 -29.237 1.00 96.62 115 ARG A O 1
ATOM 861 N N . GLN A 1 116 ? 20.106 1.989 -30.406 1.00 96.50 116 GLN A N 1
ATOM 862 C CA . GLN A 1 116 ? 20.083 2.888 -31.548 1.00 96.50 116 GLN A CA 1
ATOM 863 C C . GLN A 1 116 ? 19.239 2.291 -32.662 1.00 96.50 116 GLN A C 1
ATOM 865 O O . GLN A 1 116 ? 19.341 1.107 -32.978 1.00 96.50 116 GLN A O 1
ATOM 870 N N . GLU A 1 117 ? 18.421 3.132 -33.275 1.00 96.19 117 GLU A N 1
ATOM 871 C CA . GLU A 1 117 ? 17.635 2.776 -34.447 1.00 96.19 117 GLU A CA 1
ATOM 872 C C . GLU A 1 117 ? 17.901 3.769 -35.560 1.00 96.19 117 GLU A C 1
ATOM 874 O O . GLU A 1 117 ? 18.095 4.962 -35.309 1.00 96.19 117 GLU A O 1
ATOM 879 N N . VAL A 1 118 ? 17.867 3.282 -36.797 1.00 95.31 118 VAL A N 1
ATOM 880 C CA . VAL A 1 118 ? 17.931 4.159 -37.961 1.00 95.31 118 VAL A CA 1
ATOM 881 C C . VAL A 1 118 ? 16.649 4.986 -38.006 1.00 95.31 118 VAL A C 1
ATOM 883 O O . VAL A 1 118 ? 15.553 4.458 -38.183 1.00 95.31 118 VAL A O 1
ATOM 886 N N . ALA A 1 119 ? 16.789 6.292 -37.815 1.00 92.38 119 ALA A N 1
ATOM 887 C CA . ALA A 1 119 ? 15.696 7.249 -37.865 1.00 92.38 119 ALA A CA 1
ATOM 888 C C . ALA A 1 119 ? 15.399 7.684 -39.304 1.00 92.38 119 ALA A C 1
ATOM 890 O O . ALA A 1 119 ? 14.240 7.872 -39.670 1.00 92.38 119 ALA A O 1
ATOM 891 N N . SER A 1 120 ? 16.447 7.860 -40.108 1.00 91.81 120 SER A N 1
ATOM 892 C CA . SER A 1 120 ? 16.355 8.307 -41.495 1.00 91.81 120 SER A CA 1
ATOM 893 C C . SER A 1 120 ? 17.650 8.013 -42.253 1.00 91.81 120 SER A C 1
ATOM 895 O O . SER A 1 120 ? 18.628 7.528 -41.686 1.00 91.81 120 SER A O 1
ATOM 897 N N . TYR A 1 121 ? 17.657 8.321 -43.548 1.00 93.06 121 TYR A N 1
ATOM 898 C CA . TYR A 1 121 ? 18.844 8.287 -44.392 1.00 93.06 121 TYR A CA 1
ATOM 899 C C . TYR A 1 121 ? 19.049 9.663 -45.011 1.00 93.06 121 TYR A C 1
ATOM 901 O O . TYR A 1 121 ? 18.097 10.264 -45.508 1.00 93.06 121 TYR A O 1
ATOM 909 N N . CYS A 1 122 ? 20.282 10.159 -44.979 1.00 93.94 122 CYS A N 1
ATOM 910 C CA . CYS A 1 122 ? 20.614 11.509 -45.420 1.00 93.94 122 CYS A CA 1
ATOM 911 C C . CYS A 1 122 ? 21.892 11.505 -46.263 1.00 93.94 122 CYS A C 1
ATOM 913 O O . CYS A 1 122 ? 22.732 10.609 -46.166 1.00 93.94 122 CYS A O 1
ATOM 915 N N . THR A 1 123 ? 22.047 12.523 -47.102 1.00 94.88 123 THR A N 1
ATOM 916 C CA . THR A 1 123 ? 23.277 12.739 -47.871 1.00 94.88 123 THR A CA 1
ATOM 917 C C . THR A 1 123 ? 24.312 13.450 -46.999 1.00 94.88 123 THR A C 1
ATOM 919 O O . THR A 1 123 ? 23.988 14.465 -46.383 1.00 94.88 123 THR A O 1
ATOM 922 N N . VAL A 1 124 ? 25.545 12.939 -46.964 1.00 94.56 124 VAL A N 1
ATOM 923 C CA . VAL A 1 124 ?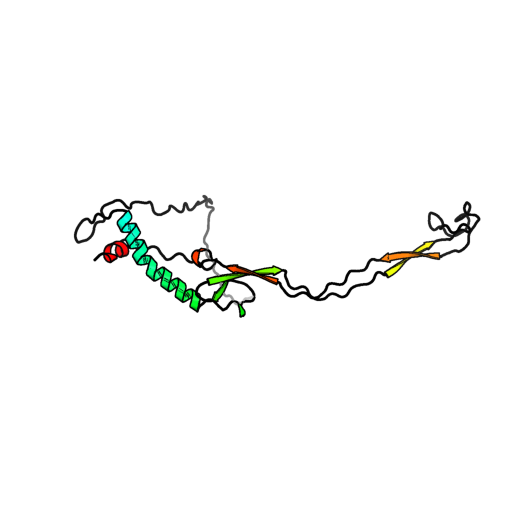 26.706 13.580 -46.324 1.00 94.56 124 VAL A CA 1
ATOM 924 C C . VAL A 1 124 ? 27.444 14.417 -47.356 1.00 94.56 124 VAL A C 1
ATOM 926 O O . VAL A 1 124 ? 27.761 13.938 -48.450 1.00 94.56 124 VAL A O 1
ATOM 929 N N . CYS A 1 125 ? 27.738 15.658 -47.001 1.00 94.50 125 CYS A N 1
ATOM 930 C CA . CYS A 1 125 ? 28.516 16.589 -47.799 1.00 94.50 125 CYS A CA 1
ATOM 931 C C . CYS A 1 125 ? 30.017 16.467 -47.504 1.00 94.50 125 CYS A C 1
ATOM 933 O O . CYS A 1 125 ? 30.430 15.890 -46.497 1.00 94.50 125 CYS A O 1
ATOM 935 N N . ARG A 1 126 ? 30.870 16.980 -48.398 1.00 93.94 126 ARG A N 1
ATOM 936 C CA . ARG A 1 126 ? 32.336 16.840 -48.265 1.00 93.94 126 ARG A CA 1
ATOM 937 C C . ARG A 1 126 ? 32.947 17.600 -47.094 1.00 93.94 126 ARG A C 1
ATOM 939 O O . ARG A 1 126 ? 34.066 17.287 -46.707 1.00 93.94 126 ARG A O 1
ATOM 946 N N . ASP A 1 127 ? 32.227 18.556 -46.528 1.00 92.94 127 ASP A N 1
ATOM 947 C CA . ASP A 1 127 ? 32.615 19.242 -45.295 1.00 92.94 127 ASP A CA 1
ATOM 948 C C . ASP A 1 127 ? 32.239 18.468 -44.015 1.00 92.94 127 ASP A C 1
ATOM 950 O O . ASP A 1 127 ? 32.476 18.952 -42.912 1.00 92.94 127 ASP A O 1
ATOM 954 N N . GLY A 1 128 ? 31.672 17.263 -44.152 1.00 90.19 128 GLY A N 1
ATOM 955 C CA . GLY A 1 128 ? 31.282 16.391 -43.043 1.00 90.19 128 GLY A CA 1
ATOM 956 C C . GLY A 1 128 ? 29.881 16.659 -42.493 1.00 90.19 128 GLY A C 1
ATOM 957 O O . GLY A 1 128 ? 29.425 15.917 -41.623 1.00 90.19 128 GLY A O 1
ATOM 958 N N . THR A 1 129 ? 29.175 17.673 -42.997 1.00 93.19 129 THR A N 1
ATOM 959 C CA . THR A 1 129 ? 27.798 17.969 -42.582 1.00 93.19 129 THR A CA 1
ATOM 960 C C . THR A 1 129 ? 26.779 17.126 -43.350 1.00 93.19 129 THR A C 1
ATOM 962 O O . THR A 1 129 ? 27.043 16.632 -44.450 1.00 93.19 129 THR A O 1
ATOM 965 N N . PHE A 1 130 ? 25.590 16.941 -42.773 1.00 92.50 130 PHE A N 1
ATOM 966 C CA . PHE A 1 130 ? 24.459 16.343 -43.482 1.00 92.50 130 PHE A CA 1
ATOM 967 C C . PHE A 1 130 ? 23.688 17.410 -44.258 1.00 92.50 130 PHE A C 1
ATOM 969 O O . PHE A 1 130 ? 23.554 18.546 -43.807 1.00 92.50 130 PHE A O 1
ATOM 976 N N . SER A 1 131 ? 23.127 17.021 -45.405 1.00 90.06 131 SER A N 1
ATOM 977 C CA . SER A 1 131 ? 22.194 17.863 -46.153 1.00 90.06 131 SER A CA 1
ATOM 978 C C . SER A 1 131 ? 21.052 18.341 -45.232 1.00 90.06 131 SER A C 1
ATOM 980 O O . SER A 1 131 ? 20.432 17.492 -44.585 1.00 90.06 131 SER A O 1
ATOM 982 N N . PRO A 1 132 ? 20.721 19.649 -45.190 1.00 83.19 132 PRO A N 1
ATOM 983 C CA . PRO A 1 132 ? 19.791 20.223 -44.206 1.00 83.19 132 PRO A CA 1
ATOM 984 C C . PRO A 1 132 ? 18.398 19.581 -44.164 1.00 83.19 132 PRO A C 1
ATOM 986 O O . PRO A 1 132 ? 17.752 19.557 -43.124 1.00 83.19 132 PRO A O 1
ATOM 989 N N . SER A 1 133 ? 17.929 19.064 -45.298 1.00 85.75 133 SER A N 1
ATOM 990 C CA . SER A 1 133 ? 16.630 18.396 -45.445 1.00 85.75 133 SER A CA 1
ATOM 991 C C . SER A 1 133 ? 16.768 16.913 -45.789 1.00 85.75 133 SER A C 1
ATOM 993 O O . SER A 1 133 ? 15.822 16.304 -46.285 1.00 85.75 133 SER A O 1
ATOM 995 N N . CYS A 1 134 ? 17.955 16.335 -45.578 1.00 87.88 134 CYS A N 1
ATOM 996 C CA . CYS A 1 134 ? 18.292 14.979 -46.012 1.00 87.88 134 CYS A CA 1
ATOM 997 C C . CYS A 1 134 ? 18.018 14.747 -47.506 1.00 87.88 134 CYS A C 1
ATOM 999 O O . CYS A 1 134 ? 17.655 13.650 -47.923 1.00 87.88 134 CYS A O 1
ATOM 1001 N N . ALA A 1 135 ? 18.199 15.789 -48.325 1.00 85.25 135 ALA A N 1
ATOM 1002 C CA . ALA A 1 135 ? 17.914 15.733 -49.748 1.00 85.25 135 ALA A CA 1
ATOM 1003 C C . ALA A 1 135 ? 18.839 14.741 -50.464 1.00 85.25 135 ALA A C 1
ATOM 1005 O O . ALA A 1 135 ? 20.029 14.631 -50.154 1.00 85.25 135 ALA A O 1
ATOM 1006 N N . VAL A 1 136 ? 18.297 14.058 -51.471 1.00 84.88 136 VAL A N 1
ATOM 1007 C CA . VAL A 1 136 ? 19.041 13.179 -52.380 1.00 84.88 136 VAL A CA 1
ATOM 1008 C C . VAL A 1 136 ? 19.101 13.807 -53.775 1.00 84.88 136 VAL A C 1
ATOM 1010 O O . VAL A 1 136 ? 18.151 14.448 -54.219 1.00 84.88 136 VAL A O 1
ATOM 1013 N N . GLY A 1 137 ? 20.225 13.639 -54.479 1.00 80.94 137 GLY A N 1
ATOM 1014 C CA . GLY A 1 137 ? 20.399 14.116 -55.858 1.00 80.94 137 GLY A CA 1
ATOM 1015 C C . GLY A 1 137 ? 21.169 15.435 -56.024 1.00 80.94 137 GLY A C 1
ATOM 1016 O O . GLY A 1 137 ? 21.970 15.835 -55.174 1.00 80.94 137 GLY A O 1
ATOM 1017 N N . ARG A 1 138 ? 20.997 16.076 -57.192 1.00 81.56 138 ARG A N 1
ATOM 1018 C CA . ARG A 1 138 ? 21.737 17.290 -57.582 1.00 81.56 138 ARG A CA 1
ATOM 1019 C C . ARG A 1 138 ? 21.325 18.468 -56.696 1.00 81.56 138 ARG A C 1
ATOM 1021 O O . ARG A 1 138 ? 20.144 18.752 -56.559 1.00 81.56 138 ARG A O 1
ATOM 1028 N N . GLY A 1 139 ? 22.311 19.159 -56.124 1.00 85.12 139 GLY A N 1
ATOM 1029 C CA . GLY A 1 139 ? 22.096 20.351 -55.296 1.00 85.12 139 GLY A CA 1
ATOM 1030 C C . GLY A 1 139 ? 22.049 20.111 -53.782 1.00 85.12 139 GLY A C 1
ATOM 1031 O O . GLY A 1 139 ? 22.203 21.070 -53.037 1.00 85.12 139 GLY A O 1
ATOM 1032 N N . ALA A 1 140 ? 21.952 18.861 -53.307 1.00 87.88 140 ALA A N 1
ATOM 1033 C CA . ALA A 1 140 ? 21.840 18.541 -51.872 1.00 87.88 140 ALA A CA 1
ATOM 1034 C C . ALA A 1 140 ? 23.000 19.069 -50.996 1.00 87.88 140 ALA A C 1
ATOM 1036 O O . ALA A 1 140 ? 22.806 19.316 -49.809 1.00 87.88 140 ALA A O 1
ATOM 1037 N N . CYS A 1 141 ? 24.180 19.256 -51.601 1.00 92.06 141 CYS A N 1
ATOM 1038 C CA . CYS A 1 141 ? 25.405 19.760 -50.975 1.00 92.06 141 CYS A CA 1
ATOM 1039 C C . CYS A 1 141 ? 26.042 20.903 -51.791 1.00 92.06 141 CYS A C 1
ATOM 1041 O O . CYS A 1 141 ? 27.266 21.031 -51.828 1.00 92.06 141 CYS A O 1
ATOM 1043 N N . SER A 1 142 ? 25.245 21.709 -52.509 1.00 90.50 142 SER A N 1
ATOM 1044 C CA . SER A 1 142 ? 25.769 22.745 -53.423 1.00 90.50 142 SER A CA 1
ATOM 1045 C C . SER A 1 142 ? 26.622 23.811 -52.728 1.00 90.50 142 SER A C 1
ATOM 1047 O O . SER A 1 142 ? 27.546 24.332 -53.339 1.00 90.50 142 SER A O 1
ATOM 1049 N N . HIS A 1 143 ? 26.343 24.095 -51.454 1.00 88.56 143 HIS A N 1
ATOM 1050 C CA . HIS A 1 143 ? 27.107 25.032 -50.622 1.00 88.56 143 HIS A CA 1
ATOM 1051 C C . HIS A 1 143 ? 28.185 24.345 -49.765 1.00 88.56 143 HIS A C 1
ATOM 1053 O O . HIS A 1 143 ? 28.964 25.018 -49.104 1.00 88.56 143 HIS A O 1
ATOM 1059 N N . HIS A 1 144 ? 28.248 23.011 -49.805 1.00 88.00 144 HIS A N 1
ATOM 1060 C CA . HIS A 1 144 ? 29.056 22.169 -48.916 1.00 88.00 144 HIS A CA 1
ATOM 1061 C C . HIS A 1 144 ? 30.085 21.338 -49.705 1.00 88.00 144 HIS A C 1
ATOM 1063 O O . HIS A 1 144 ? 30.340 20.168 -49.416 1.00 88.00 144 HIS A O 1
ATOM 1069 N N . SER A 1 145 ? 30.647 21.940 -50.761 1.00 89.94 145 SER A N 1
ATOM 1070 C CA . SER A 1 145 ? 31.690 21.355 -51.623 1.00 89.94 145 SER A CA 1
ATOM 1071 C C . SER A 1 145 ? 31.300 20.049 -52.335 1.00 89.94 145 SER A C 1
ATOM 1073 O O . SER A 1 145 ? 32.164 19.278 -52.757 1.00 89.94 145 SER A O 1
ATOM 1075 N N . GLY A 1 146 ? 30.000 19.808 -52.520 1.00 90.06 146 GLY A N 1
ATOM 1076 C CA . GLY A 1 146 ? 29.478 18.620 -53.190 1.00 90.06 146 GLY A CA 1
ATOM 1077 C C . GLY A 1 146 ? 29.263 17.424 -52.259 1.00 90.06 146 GLY A C 1
ATOM 1078 O O . GLY A 1 146 ? 29.514 17.468 -51.057 1.00 90.06 146 GLY A O 1
ATOM 1079 N N . VAL A 1 147 ? 28.726 16.345 -52.829 1.00 94.12 147 VAL A N 1
ATOM 1080 C CA . VAL A 1 147 ? 28.330 15.150 -52.072 1.00 94.12 147 VAL A CA 1
ATOM 1081 C C . VAL A 1 147 ? 29.542 14.267 -51.781 1.00 94.12 147 VAL A C 1
ATOM 1083 O O . VAL A 1 147 ? 30.350 13.994 -52.672 1.00 94.12 147 VAL A O 1
ATOM 1086 N N . ALA A 1 148 ? 29.650 13.809 -50.536 1.00 93.75 148 ALA A N 1
ATOM 1087 C CA . ALA A 1 148 ? 30.593 12.777 -50.121 1.00 93.75 148 ALA A CA 1
ATOM 1088 C C . ALA A 1 148 ? 29.962 11.381 -50.181 1.00 93.75 148 ALA A C 1
ATOM 1090 O O . ALA A 1 148 ? 30.564 10.468 -50.738 1.00 93.75 148 ALA A O 1
ATOM 1091 N N . SER A 1 149 ? 28.751 11.216 -49.640 1.00 93.19 149 SER A N 1
ATOM 1092 C CA . SER A 1 149 ? 28.035 9.938 -49.654 1.00 93.19 149 SER A CA 1
ATOM 1093 C C . SER A 1 149 ? 26.522 10.137 -49.643 1.00 93.19 149 SER A C 1
ATOM 1095 O O . SER A 1 149 ? 26.015 11.061 -49.010 1.00 93.19 149 SER A O 1
ATOM 1097 N N . TYR A 1 150 ? 25.801 9.254 -50.329 1.00 91.81 150 TYR A N 1
ATOM 1098 C CA . TYR A 1 150 ? 24.340 9.200 -50.314 1.00 91.81 150 TYR A CA 1
ATOM 1099 C C . TYR A 1 150 ? 23.854 8.121 -49.342 1.00 91.81 150 TYR A C 1
ATOM 1101 O O . TYR A 1 150 ? 24.562 7.150 -49.085 1.00 91.81 150 TYR A O 1
ATOM 1109 N N . ASN A 1 151 ? 22.617 8.264 -48.859 1.00 90.88 151 ASN A N 1
ATOM 1110 C CA . ASN A 1 151 ? 21.928 7.270 -48.027 1.00 90.88 151 ASN A CA 1
ATOM 1111 C C . ASN A 1 151 ? 22.711 6.849 -46.775 1.00 90.88 151 ASN A C 1
ATOM 1113 O O . ASN A 1 151 ? 22.762 5.672 -46.420 1.00 90.88 151 ASN A O 1
ATOM 1117 N N . VAL A 1 152 ? 23.317 7.812 -46.088 1.00 94.19 152 VAL A N 1
ATOM 1118 C CA . VAL A 1 152 ? 24.004 7.552 -44.824 1.00 94.19 152 VAL A CA 1
ATOM 1119 C C . VAL A 1 152 ? 22.963 7.506 -43.701 1.00 94.19 152 VAL A C 1
ATOM 1121 O O . VAL A 1 152 ? 22.188 8.461 -43.565 1.00 94.19 152 VAL A O 1
ATOM 1124 N N . PRO A 1 153 ? 22.903 6.418 -42.909 1.00 93.56 153 PRO A N 1
ATOM 1125 C CA . PRO A 1 153 ? 21.913 6.276 -41.851 1.00 93.56 153 PRO A CA 1
ATOM 1126 C C . PRO A 1 153 ? 22.129 7.317 -40.752 1.00 93.56 153 PRO A C 1
ATOM 1128 O O . PRO A 1 153 ? 23.245 7.512 -40.270 1.00 93.56 153 PRO A O 1
ATOM 1131 N N . GLN A 1 154 ? 21.042 7.963 -40.344 1.00 92.44 154 GLN A N 1
ATOM 1132 C CA . GLN A 1 154 ? 20.954 8.726 -39.107 1.00 92.44 154 GLN A CA 1
ATOM 1133 C C . GLN A 1 154 ? 20.416 7.825 -38.015 1.00 92.44 154 GLN A C 1
ATOM 1135 O O . GLN A 1 154 ? 19.382 7.184 -38.201 1.00 92.44 154 GLN A O 1
ATOM 1140 N N . TYR A 1 155 ? 21.078 7.818 -36.867 1.00 94.38 155 TYR A N 1
ATOM 1141 C CA . TYR A 1 155 ? 20.630 7.055 -35.714 1.00 94.38 155 TYR A CA 1
ATOM 1142 C C . TYR A 1 155 ? 19.930 7.967 -34.716 1.00 94.38 155 TYR A C 1
ATOM 1144 O O . TYR A 1 155 ? 20.366 9.091 -34.471 1.00 94.38 155 TYR A O 1
ATOM 1152 N N . ARG A 1 156 ? 18.859 7.463 -34.109 1.00 95.19 156 ARG A N 1
ATOM 1153 C CA . ARG A 1 156 ? 18.294 8.021 -32.879 1.00 95.19 156 ARG A CA 1
ATOM 1154 C C . ARG A 1 156 ? 18.466 7.017 -31.752 1.00 95.19 156 ARG A C 1
ATOM 1156 O O . ARG A 1 156 ? 18.365 5.809 -31.976 1.00 95.19 156 ARG A O 1
ATOM 1163 N N . THR A 1 157 ? 18.672 7.522 -30.547 1.00 97.38 157 THR A N 1
ATOM 1164 C CA . THR A 1 157 ? 18.673 6.692 -29.345 1.00 97.38 157 THR A CA 1
ATOM 1165 C C . THR A 1 157 ? 17.242 6.506 -28.863 1.00 97.38 157 THR A C 1
ATOM 1167 O O . THR A 1 157 ? 16.518 7.477 -28.645 1.00 97.38 157 THR A O 1
ATOM 1170 N N . ILE A 1 158 ? 16.839 5.252 -28.703 1.00 97.06 158 ILE A N 1
ATOM 1171 C CA . ILE A 1 158 ? 15.662 4.866 -27.937 1.00 97.06 158 ILE A CA 1
ATOM 1172 C C . ILE A 1 158 ? 16.154 4.524 -26.539 1.00 97.06 158 ILE A C 1
ATOM 1174 O O . ILE A 1 158 ? 16.870 3.536 -26.358 1.00 97.06 158 ILE A O 1
ATOM 1178 N N . TYR A 1 159 ? 15.784 5.365 -25.577 1.00 96.44 159 TYR A N 1
ATOM 1179 C CA . TYR A 1 159 ? 16.137 5.147 -24.184 1.00 96.44 159 TYR A CA 1
ATOM 1180 C C . TYR A 1 159 ? 15.413 3.920 -23.648 1.00 96.44 159 TYR A C 1
ATOM 1182 O O . TYR A 1 159 ? 14.205 3.748 -23.851 1.00 96.44 159 TYR A O 1
ATOM 1190 N N . GLY A 1 160 ? 16.179 3.056 -23.002 1.00 94.19 160 GLY A N 1
ATOM 1191 C CA . GLY A 1 160 ? 15.662 1.905 -22.299 1.00 94.19 160 GLY A CA 1
ATOM 1192 C C . GLY A 1 160 ? 15.115 2.284 -20.924 1.00 94.19 160 GLY A C 1
ATOM 1193 O O . GLY A 1 160 ? 14.740 3.427 -20.659 1.00 94.19 160 GLY A O 1
ATOM 1194 N N . SER A 1 161 ? 15.052 1.303 -20.032 1.00 95.06 161 SER A N 1
ATOM 1195 C CA . SER A 1 161 ? 14.596 1.493 -18.657 1.00 95.06 161 SER A CA 1
ATOM 1196 C C . SER A 1 161 ? 15.627 0.960 -17.682 1.00 95.06 161 SER A C 1
ATOM 1198 O O . SER A 1 161 ? 16.210 -0.102 -17.904 1.00 95.06 161 SER A O 1
ATOM 1200 N N . SER A 1 162 ? 15.801 1.665 -16.569 1.00 93.75 162 SER A N 1
ATOM 1201 C CA . SER A 1 162 ? 16.671 1.217 -15.487 1.00 93.75 162 SER A CA 1
ATOM 1202 C C . SER A 1 162 ? 16.175 -0.086 -14.859 1.00 93.75 162 SER A C 1
ATOM 1204 O O . SER A 1 162 ? 14.979 -0.384 -14.858 1.00 93.75 162 SER A O 1
ATOM 1206 N N . GLU A 1 163 ? 17.115 -0.845 -14.303 1.00 94.19 163 GLU A N 1
ATOM 1207 C CA . GLU A 1 163 ? 16.820 -2.018 -13.487 1.00 94.19 163 GLU A CA 1
ATOM 1208 C C . GLU A 1 163 ? 16.069 -1.611 -12.216 1.00 94.19 163 GLU A C 1
ATOM 1210 O O . GLU A 1 163 ? 16.362 -0.582 -11.603 1.00 94.19 163 GLU A O 1
ATOM 1215 N N . ILE A 1 164 ? 15.108 -2.439 -11.811 1.00 93.31 164 ILE A N 1
ATOM 1216 C CA . ILE A 1 164 ? 14.411 -2.322 -10.534 1.00 93.31 164 ILE A CA 1
ATOM 1217 C C . ILE A 1 164 ? 14.734 -3.574 -9.725 1.00 93.31 164 ILE A C 1
ATOM 1219 O O . ILE A 1 164 ? 14.347 -4.684 -10.099 1.00 93.31 164 ILE A O 1
ATOM 1223 N N . ALA A 1 165 ? 15.449 -3.391 -8.617 1.00 93.19 165 ALA A N 1
ATOM 1224 C CA . ALA A 1 165 ? 15.746 -4.471 -7.687 1.00 93.19 165 ALA A CA 1
ATOM 1225 C C . ALA A 1 165 ? 14.460 -5.000 -7.028 1.00 93.19 165 ALA A C 1
ATOM 1227 O O . ALA A 1 165 ? 13.498 -4.257 -6.824 1.00 93.19 165 ALA A O 1
ATOM 1228 N N . ALA A 1 166 ? 14.449 -6.293 -6.690 1.00 93.94 166 ALA A N 1
ATOM 1229 C CA . ALA A 1 166 ? 13.387 -6.838 -5.856 1.00 93.94 166 ALA A CA 1
ATOM 1230 C C . ALA A 1 166 ? 13.522 -6.294 -4.433 1.00 93.94 166 ALA A C 1
ATOM 1232 O O . ALA A 1 166 ? 14.597 -6.365 -3.839 1.00 93.94 166 ALA A O 1
ATOM 1233 N N . GLU A 1 167 ? 12.419 -5.809 -3.877 1.00 93.50 167 GLU A N 1
ATOM 1234 C CA . GLU A 1 167 ? 12.359 -5.320 -2.505 1.00 93.50 167 GLU A CA 1
ATOM 1235 C C . GLU A 1 167 ? 11.125 -5.901 -1.805 1.00 93.50 167 GLU A C 1
ATOM 1237 O O . GLU A 1 167 ? 10.035 -5.911 -2.389 1.00 93.50 167 GLU A O 1
ATOM 1242 N N . PRO A 1 168 ? 11.261 -6.396 -0.563 1.00 91.31 168 PRO A N 1
ATOM 1243 C CA . PRO A 1 168 ? 10.117 -6.878 0.195 1.00 91.31 168 PRO A CA 1
ATOM 1244 C C . PRO A 1 168 ? 9.189 -5.721 0.585 1.00 91.31 168 PRO A C 1
ATOM 1246 O O . PRO A 1 168 ? 9.576 -4.551 0.588 1.00 91.31 168 PRO A O 1
ATOM 1249 N N . ALA A 1 169 ? 7.952 -6.059 0.952 1.00 89.19 169 ALA A N 1
ATOM 1250 C CA . ALA A 1 169 ? 7.053 -5.095 1.570 1.00 89.19 169 ALA A CA 1
ATOM 1251 C C . ALA A 1 169 ? 7.633 -4.623 2.910 1.00 89.19 169 ALA A C 1
ATOM 1253 O O . ALA A 1 169 ? 8.159 -5.421 3.687 1.00 89.19 169 ALA A O 1
ATOM 1254 N N . VAL A 1 170 ? 7.508 -3.328 3.189 1.00 90.12 170 VAL A N 1
ATOM 1255 C CA . VAL A 1 170 ? 7.903 -2.739 4.469 1.00 90.12 170 VAL A CA 1
ATOM 1256 C C . VAL A 1 170 ? 6.648 -2.379 5.242 1.00 90.12 170 VAL A C 1
ATOM 1258 O O . VAL A 1 170 ? 5.775 -1.667 4.739 1.00 90.12 170 VAL A O 1
ATOM 1261 N N . PHE A 1 171 ? 6.582 -2.853 6.480 1.00 86.31 171 PHE A N 1
ATOM 1262 C CA . PHE A 1 171 ? 5.500 -2.568 7.410 1.00 86.31 171 PHE A CA 1
ATOM 1263 C C . PHE A 1 171 ? 5.993 -1.680 8.545 1.00 86.31 171 PHE A C 1
ATOM 1265 O O . PHE A 1 171 ? 7.139 -1.785 8.982 1.00 86.31 171 PHE A O 1
ATOM 1272 N N . THR A 1 172 ? 5.107 -0.825 9.034 1.00 86.81 172 THR A N 1
ATOM 1273 C CA . THR A 1 172 ? 5.310 -0.030 10.245 1.00 86.81 172 THR A CA 1
ATOM 1274 C C . THR A 1 172 ? 4.358 -0.500 11.326 1.00 86.81 172 THR A C 1
ATOM 1276 O O . THR A 1 172 ? 3.220 -0.868 11.035 1.00 86.81 172 THR A O 1
ATOM 1279 N N . TYR A 1 173 ? 4.827 -0.444 12.566 1.00 84.19 173 TYR A N 1
ATOM 1280 C CA . TYR A 1 173 ? 4.118 -0.925 13.740 1.00 84.19 173 TYR A CA 1
ATOM 1281 C C . TYR A 1 173 ? 3.885 0.250 14.681 1.00 84.19 173 TYR A C 1
ATOM 1283 O O . TYR A 1 173 ? 4.843 0.829 15.198 1.00 84.19 173 TYR A O 1
ATOM 1291 N N . THR A 1 174 ? 2.622 0.610 14.890 1.00 85.25 174 THR A N 1
ATOM 1292 C CA . THR A 1 174 ? 2.247 1.687 15.811 1.00 85.25 174 THR A CA 1
ATOM 1293 C C . THR A 1 174 ? 1.500 1.092 16.991 1.00 85.25 174 THR A C 1
ATOM 1295 O O . THR A 1 174 ? 0.444 0.487 16.814 1.00 85.25 174 THR A O 1
ATOM 1298 N N . SER A 1 175 ? 2.039 1.277 18.196 1.00 83.50 175 SER A N 1
ATOM 1299 C CA . SER A 1 175 ? 1.355 0.868 19.423 1.00 83.50 175 SER A CA 1
ATOM 1300 C C . SER A 1 175 ? 0.147 1.772 19.670 1.00 83.50 175 SER A C 1
ATOM 1302 O O . SER A 1 175 ? 0.265 3.000 19.617 1.00 83.50 175 SER A O 1
ATOM 1304 N N . LYS A 1 176 ? -1.015 1.169 19.916 1.00 80.38 176 LYS A N 1
ATOM 1305 C CA . LYS A 1 176 ? -2.264 1.867 20.235 1.00 80.38 176 LYS A CA 1
ATOM 1306 C C . LYS A 1 176 ? -2.918 1.223 21.447 1.00 80.38 176 LYS A C 1
ATOM 1308 O O . LYS A 1 176 ? -2.857 0.010 21.633 1.00 80.38 176 LYS A O 1
ATOM 1313 N N . SER A 1 177 ? -3.589 2.040 22.257 1.00 78.44 177 SER A N 1
ATOM 1314 C CA . SER A 1 177 ? -4.473 1.501 23.287 1.00 78.44 177 SER A CA 1
ATOM 1315 C C . SER A 1 177 ? -5.672 0.816 22.626 1.00 78.44 177 SER A C 1
ATOM 1317 O O . SER A 1 177 ? -6.069 1.183 21.516 1.00 78.44 177 SER A O 1
ATOM 1319 N N . TYR A 1 178 ? -6.297 -0.140 23.318 1.00 73.06 178 TYR A N 1
ATOM 1320 C CA . TYR A 1 178 ? -7.524 -0.759 22.817 1.00 73.06 178 TYR A CA 1
ATOM 1321 C C . TYR A 1 178 ? -8.610 0.289 22.515 1.00 73.06 178 TYR A C 1
ATOM 1323 O O . TYR A 1 178 ? -9.269 0.189 21.486 1.00 73.06 178 TYR A O 1
ATOM 1331 N N . LYS A 1 179 ? -8.747 1.335 23.344 1.00 78.38 179 LYS A N 1
ATOM 1332 C CA . LYS A 1 179 ? -9.768 2.388 23.174 1.00 78.38 179 LYS A CA 1
ATOM 1333 C C . LYS A 1 179 ? -9.552 3.259 21.932 1.00 78.38 179 LYS A C 1
ATOM 1335 O O . LYS A 1 179 ? -10.516 3.806 21.409 1.00 78.38 179 LYS A O 1
ATOM 1340 N N . ASP A 1 180 ? -8.316 3.338 21.446 1.00 78.12 180 ASP A N 1
ATOM 1341 C CA . ASP A 1 180 ? -7.946 4.101 20.247 1.00 78.12 180 ASP A CA 1
ATOM 1342 C C . ASP A 1 180 ? -7.842 3.212 18.994 1.00 78.12 180 ASP A C 1
ATOM 1344 O O . ASP A 1 180 ? -7.418 3.661 17.923 1.00 78.12 180 ASP A O 1
ATOM 1348 N N . SER A 1 181 ? -8.186 1.929 19.130 1.00 73.38 181 SER A N 1
ATOM 1349 C CA . SER A 1 181 ? -8.144 0.959 18.042 1.00 73.38 181 SER A CA 1
ATOM 1350 C C . SER A 1 181 ? -9.424 0.969 17.212 1.00 73.38 181 SER A C 1
ATOM 1352 O O . SER A 1 181 ? -10.509 1.292 17.694 1.00 73.38 181 SER A O 1
ATOM 1354 N N . SER A 1 182 ? -9.314 0.530 15.960 1.00 75.00 182 SER A N 1
ATOM 1355 C CA . SER A 1 182 ? -10.468 0.300 15.084 1.00 75.00 182 SER A CA 1
ATOM 1356 C C . SER A 1 182 ? -11.364 -0.858 15.544 1.00 75.00 182 SER A C 1
ATOM 1358 O O . SER A 1 182 ? -12.493 -0.966 15.073 1.00 75.00 182 SER A O 1
ATOM 1360 N N . LEU A 1 183 ? -10.886 -1.703 16.463 1.00 71.75 183 LEU A N 1
ATOM 1361 C CA . LEU A 1 183 ? -11.655 -2.796 17.062 1.00 71.75 183 LEU A CA 1
ATOM 1362 C C . LEU A 1 183 ? -12.474 -2.350 18.279 1.00 71.75 183 LEU A C 1
ATOM 1364 O O . LEU A 1 183 ? -13.292 -3.126 18.776 1.00 71.75 183 LEU A O 1
ATOM 1368 N N . TYR A 1 184 ? -12.266 -1.125 18.775 1.00 78.12 184 TYR A N 1
ATOM 1369 C CA . TYR A 1 184 ? -12.947 -0.658 19.973 1.00 78.12 184 TYR A CA 1
ATOM 1370 C C . TYR A 1 184 ? -14.459 -0.625 19.780 1.00 78.12 184 TYR A C 1
ATOM 1372 O O . TYR A 1 184 ? -15.001 0.125 18.966 1.00 78.12 184 TYR A O 1
ATOM 1380 N N . THR A 1 185 ? -15.154 -1.385 20.615 1.00 78.00 185 THR A N 1
ATOM 1381 C CA . THR A 1 185 ? -16.593 -1.246 20.820 1.00 78.00 185 THR A CA 1
ATOM 1382 C C . THR A 1 185 ? -16.840 -0.697 22.214 1.00 78.00 185 THR A C 1
ATOM 1384 O O . THR A 1 185 ? -16.403 -1.269 23.213 1.00 78.00 185 THR A O 1
ATOM 1387 N N . LYS A 1 186 ? -17.541 0.441 22.291 1.00 80.62 186 LYS A N 1
ATOM 1388 C CA . LYS A 1 186 ? -17.947 1.010 23.577 1.00 80.62 186 LYS A CA 1
ATOM 1389 C C . LYS A 1 186 ? -18.922 0.035 24.260 1.00 80.62 186 LYS A C 1
ATOM 1391 O O . LYS A 1 186 ? -19.891 -0.369 23.611 1.00 80.62 186 LYS A O 1
ATOM 1396 N N . PRO A 1 187 ? -18.724 -0.307 25.546 1.00 79.31 187 PRO A N 1
ATOM 1397 C CA . PRO A 1 187 ? -19.702 -1.089 26.285 1.00 79.31 187 PRO A CA 1
ATOM 1398 C C . PRO A 1 187 ? -21.053 -0.372 26.316 1.00 79.31 187 PRO A C 1
ATOM 1400 O O . PRO A 1 187 ? -21.116 0.854 26.455 1.00 79.31 187 PRO A O 1
ATOM 1403 N N . THR A 1 188 ? -22.139 -1.135 26.215 1.00 83.00 188 THR A N 1
ATOM 1404 C CA . THR A 1 188 ? -23.493 -0.596 26.361 1.00 83.00 188 THR A CA 1
ATOM 1405 C C . THR A 1 188 ? -23.635 0.082 27.724 1.00 83.00 188 THR A C 1
ATOM 1407 O O . THR A 1 188 ? -23.241 -0.477 28.751 1.00 83.00 188 THR A O 1
ATOM 1410 N N . ASP A 1 189 ? -24.194 1.293 27.746 1.00 82.38 189 ASP A N 1
ATOM 1411 C CA . ASP A 1 189 ? -24.417 2.013 28.998 1.00 82.38 189 ASP A CA 1
ATOM 1412 C C . ASP A 1 189 ? -25.426 1.240 29.882 1.00 82.38 189 ASP A C 1
ATOM 1414 O O . ASP A 1 189 ? -26.432 0.732 29.372 1.00 82.38 189 ASP A O 1
ATOM 1418 N N . PRO A 1 190 ? -25.173 1.104 31.200 1.00 83.31 190 PRO A N 1
ATOM 1419 C CA . PRO A 1 190 ? -26.043 0.335 32.081 1.00 83.31 190 PRO A CA 1
ATOM 1420 C C . PRO A 1 190 ? -27.417 0.997 32.220 1.00 83.31 190 PRO A C 1
ATOM 1422 O O . PRO A 1 190 ? -27.546 2.222 32.237 1.00 83.31 190 PRO A O 1
ATOM 1425 N N . SER A 1 191 ? -28.459 0.175 32.361 1.00 85.50 191 SER A N 1
ATOM 1426 C CA . SER A 1 191 ? -29.817 0.684 32.564 1.00 85.50 191 SER A CA 1
ATOM 1427 C C . SER A 1 191 ? -29.944 1.420 33.902 1.00 85.50 191 SER A C 1
ATOM 1429 O O . SER A 1 191 ? -29.241 1.104 34.864 1.00 85.50 191 SER A O 1
ATOM 1431 N N . LEU A 1 192 ? -30.897 2.355 34.003 1.00 79.69 192 LEU 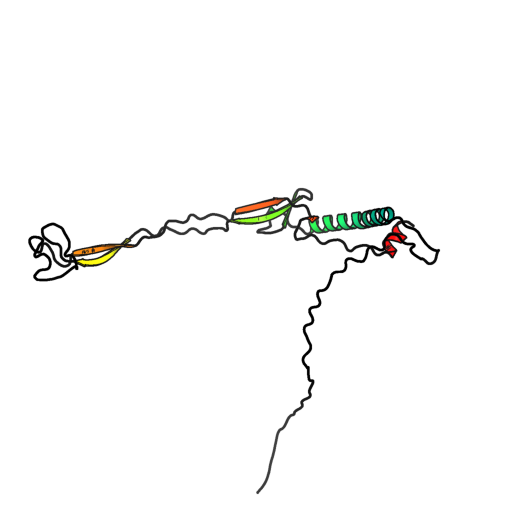A N 1
ATOM 1432 C CA . LEU A 1 192 ? -31.179 3.061 35.260 1.00 79.69 192 LEU A CA 1
ATOM 1433 C C . LEU A 1 192 ? -31.466 2.086 36.412 1.00 79.69 192 LEU A C 1
ATOM 1435 O O . LEU A 1 192 ? -30.974 2.283 37.519 1.00 79.69 192 LEU A O 1
ATOM 1439 N N . LYS A 1 193 ? -32.203 1.004 36.128 1.00 82.25 193 LYS A N 1
ATOM 1440 C CA . LYS A 1 193 ? -32.480 -0.075 37.081 1.00 82.25 193 LYS A CA 1
ATOM 1441 C C . LYS A 1 193 ? -31.181 -0.690 37.613 1.00 82.25 193 LYS A C 1
ATOM 1443 O O . LYS A 1 193 ? -30.982 -0.732 38.819 1.00 82.25 193 LYS A O 1
ATOM 1448 N N . THR A 1 194 ? -30.262 -1.054 36.718 1.00 83.31 194 THR A N 1
ATOM 1449 C CA . THR A 1 194 ? -28.946 -1.617 37.068 1.00 83.31 194 THR A CA 1
ATOM 1450 C C . THR A 1 194 ? -28.113 -0.656 37.921 1.00 83.31 194 THR A C 1
ATOM 1452 O O . THR A 1 194 ? -27.492 -1.079 38.889 1.00 83.31 194 THR A O 1
ATOM 1455 N N . ILE A 1 195 ? -28.113 0.642 37.598 1.00 81.94 195 ILE A N 1
ATOM 1456 C CA . ILE A 1 195 ? -27.371 1.669 38.354 1.00 81.94 195 ILE A CA 1
ATOM 1457 C C . ILE A 1 195 ? -27.900 1.804 39.788 1.00 81.94 195 ILE A C 1
ATOM 1459 O O . ILE A 1 195 ? -27.130 2.041 40.724 1.00 81.94 195 ILE A O 1
ATOM 1463 N N . VAL A 1 196 ? -29.216 1.699 39.972 1.00 77.31 196 VAL A N 1
ATOM 1464 C CA . VAL A 1 196 ? -29.827 1.806 41.299 1.00 77.31 196 VAL A CA 1
ATOM 1465 C C . VAL A 1 196 ? -29.626 0.528 42.107 1.00 77.31 196 VAL A C 1
ATOM 1467 O O . VAL A 1 196 ? -29.200 0.624 43.256 1.00 77.31 196 VAL A O 1
ATOM 1470 N N . GLU A 1 197 ? -29.863 -0.639 41.504 1.00 81.62 197 GLU A N 1
ATOM 1471 C CA . GLU A 1 197 ? -29.735 -1.950 42.157 1.00 81.62 197 GLU A CA 1
ATOM 1472 C C . GLU A 1 197 ? -28.296 -2.288 42.559 1.00 81.62 197 GLU A C 1
ATOM 1474 O O . GLU A 1 197 ? -28.107 -2.980 43.547 1.00 81.62 197 GLU A O 1
ATOM 1479 N N . PHE A 1 198 ? -27.279 -1.750 41.874 1.00 77.75 198 PHE A N 1
ATOM 1480 C CA . PHE A 1 198 ? -25.863 -1.975 42.209 1.00 77.75 198 PHE A CA 1
ATOM 1481 C C . PHE A 1 198 ? -25.466 -1.533 43.634 1.00 77.75 198 PHE A C 1
ATOM 1483 O O . PHE A 1 198 ? -24.394 -1.887 44.114 1.00 77.75 198 PHE A O 1
ATOM 1490 N N . ALA A 1 199 ? -26.293 -0.727 44.304 1.00 64.31 199 ALA A N 1
ATOM 1491 C CA . ALA A 1 199 ? -26.013 -0.208 45.641 1.00 64.31 199 ALA A CA 1
ATOM 1492 C C . ALA A 1 199 ? -26.803 -0.874 46.778 1.00 64.31 199 ALA A C 1
ATOM 1494 O O . ALA A 1 199 ? -26.639 -0.445 47.922 1.00 64.31 199 ALA A O 1
ATOM 1495 N N . ASN A 1 200 ? -27.648 -1.860 46.465 1.00 58.50 200 ASN A N 1
ATOM 1496 C CA . ASN A 1 200 ? -28.373 -2.677 47.442 1.00 58.50 200 ASN A CA 1
ATOM 1497 C C . ASN A 1 200 ? -27.705 -4.047 47.579 1.00 58.50 200 ASN A C 1
ATOM 1499 O O . ASN A 1 200 ? -27.705 -4.567 48.714 1.00 58.50 200 ASN A O 1
#